Protein AF-A0A9E5RPG7-F1 (afdb_monomer_lite)

Structure (mmCIF, N/CA/C/O backbone):
data_AF-A0A9E5RPG7-F1
#
_entry.id   AF-A0A9E5RPG7-F1
#
loop_
_atom_site.group_PDB
_atom_site.id
_atom_site.type_symbol
_atom_site.label_atom_id
_atom_site.label_alt_id
_atom_site.label_comp_id
_atom_site.label_asym_id
_atom_site.label_entity_id
_atom_site.label_seq_id
_atom_site.pdbx_PDB_ins_code
_atom_site.Cartn_x
_atom_site.Cartn_y
_atom_site.Cartn_z
_atom_site.occupancy
_atom_site.B_iso_or_equiv
_atom_site.auth_seq_id
_atom_site.auth_comp_id
_atom_site.auth_asym_id
_atom_site.auth_atom_id
_atom_site.pdbx_PDB_model_num
ATOM 1 N N . MET A 1 1 ? -29.672 20.600 14.616 1.00 59.94 1 MET A N 1
ATOM 2 C CA . MET A 1 1 ? -29.721 19.562 13.559 1.00 59.94 1 MET A CA 1
ATOM 3 C C . MET A 1 1 ? -28.562 19.620 12.556 1.00 59.94 1 MET A C 1
ATOM 5 O O . MET A 1 1 ? -28.032 18.560 12.268 1.00 59.94 1 MET A O 1
ATOM 9 N N . LYS A 1 2 ? -28.068 20.794 12.108 1.00 63.31 2 LYS A N 1
ATOM 10 C CA . LYS A 1 2 ? -26.905 20.897 11.183 1.00 63.31 2 LYS A CA 1
ATOM 11 C C . LYS A 1 2 ? -25.639 20.120 11.609 1.00 63.31 2 LYS A C 1
ATOM 13 O O . LYS A 1 2 ? -24.992 19.515 10.764 1.00 63.31 2 LYS A O 1
ATOM 18 N N . LYS A 1 3 ? -25.317 20.095 12.910 1.00 70.12 3 LYS A N 1
ATOM 19 C CA . LYS A 1 3 ? -24.128 19.398 13.444 1.00 70.12 3 LYS A CA 1
ATOM 20 C C . LYS A 1 3 ? -24.168 17.872 13.256 1.00 70.12 3 LYS A C 1
ATOM 22 O O . LYS A 1 3 ? -23.126 17.258 13.089 1.00 70.12 3 LYS A O 1
ATOM 27 N N . TRP A 1 4 ? -25.356 17.264 13.265 1.00 75.31 4 TRP A N 1
ATOM 28 C CA . TRP A 1 4 ? -25.510 15.811 13.129 1.00 75.31 4 TRP A CA 1
ATOM 29 C C . TRP A 1 4 ? -25.324 15.353 11.678 1.00 75.31 4 TRP A C 1
ATOM 31 O O . TRP A 1 4 ? -24.554 14.436 11.417 1.00 75.31 4 TRP A O 1
ATOM 41 N N . SER A 1 5 ? -25.936 16.056 10.720 1.00 73.31 5 SER A N 1
ATOM 42 C CA . SER A 1 5 ? -25.733 15.790 9.289 1.00 73.31 5 SER A CA 1
ATOM 43 C C . SER A 1 5 ? -24.283 16.020 8.849 1.00 73.31 5 SER A C 1
ATOM 45 O O . SER A 1 5 ? -23.785 15.291 8.002 1.00 73.31 5 SER A O 1
ATOM 47 N N . GLN A 1 6 ? -23.584 16.995 9.447 1.00 74.62 6 GLN A N 1
ATOM 48 C CA . GLN A 1 6 ? -22.146 17.193 9.218 1.00 74.62 6 GLN A CA 1
ATOM 49 C C . GLN A 1 6 ? -21.314 16.019 9.746 1.00 74.62 6 GLN A C 1
ATOM 51 O O . GLN A 1 6 ? -20.422 15.552 9.049 1.00 74.62 6 GLN A O 1
ATOM 56 N N . ALA A 1 7 ? -21.633 15.506 10.938 1.00 69.94 7 ALA A N 1
ATOM 57 C CA . ALA A 1 7 ? -20.926 14.362 11.509 1.00 69.94 7 ALA A CA 1
ATOM 58 C C . ALA A 1 7 ? -21.091 13.088 10.663 1.00 69.94 7 ALA A C 1
ATOM 60 O O . ALA A 1 7 ? -20.118 12.366 10.456 1.00 69.94 7 ALA A O 1
ATOM 61 N N . LEU A 1 8 ? -22.296 12.833 10.138 1.00 76.00 8 LEU A N 1
ATOM 62 C CA . LEU A 1 8 ? -22.531 11.713 9.222 1.00 76.00 8 LEU A CA 1
ATOM 63 C C . LEU A 1 8 ? -21.745 11.861 7.918 1.00 76.00 8 LEU A C 1
ATOM 65 O O . LEU A 1 8 ? -21.158 10.888 7.459 1.00 76.00 8 LEU A O 1
ATOM 69 N N . LEU A 1 9 ? -21.682 13.070 7.351 1.00 78.25 9 LEU A N 1
ATOM 70 C CA . LEU A 1 9 ? -20.895 13.311 6.141 1.00 78.25 9 LEU A CA 1
ATOM 71 C C . LEU A 1 9 ? -19.409 13.026 6.354 1.00 78.25 9 LEU A C 1
ATOM 73 O O . LEU A 1 9 ? -18.824 12.295 5.563 1.00 78.25 9 LEU A O 1
ATOM 77 N N . SER A 1 10 ? -18.824 13.515 7.449 1.00 73.88 10 SER A N 1
ATOM 78 C CA . SER A 1 10 ? -17.417 13.242 7.767 1.00 73.88 10 SER A CA 1
ATOM 79 C C . SER A 1 10 ? -17.146 11.758 8.039 1.00 73.88 10 SER A C 1
ATOM 81 O O . SER A 1 10 ? -16.093 11.243 7.672 1.00 73.88 10 SER A O 1
ATOM 83 N N . LEU A 1 11 ? -18.085 11.043 8.668 1.00 72.69 11 LEU A N 1
ATOM 84 C CA . LEU A 1 11 ? -17.951 9.602 8.899 1.00 72.69 11 LEU A CA 1
ATOM 85 C C . LEU A 1 11 ? -18.046 8.799 7.592 1.00 72.69 11 LEU A C 1
ATOM 87 O O . LEU A 1 11 ? -17.304 7.832 7.404 1.00 72.69 11 LEU A O 1
ATOM 91 N N . GLY A 1 12 ? -18.936 9.209 6.685 1.00 79.31 12 GLY A N 1
ATOM 92 C CA . GLY A 1 12 ? -19.027 8.638 5.346 1.00 79.31 12 GLY A CA 1
ATOM 93 C C . GLY A 1 12 ? -17.748 8.881 4.546 1.00 79.31 12 GLY A C 1
ATOM 94 O O . GLY A 1 12 ? -17.201 7.943 3.979 1.00 79.31 12 GLY A O 1
ATOM 95 N N . GLU A 1 13 ? -17.216 10.103 4.586 1.00 78.75 13 GLU A N 1
ATOM 96 C CA . GLU A 1 13 ? -15.957 10.472 3.928 1.00 78.75 13 GLU A CA 1
ATOM 97 C C . GLU A 1 13 ? -14.787 9.629 4.440 1.00 78.75 13 GLU A C 1
ATOM 99 O O . GLU A 1 13 ? -14.041 9.059 3.646 1.00 78.75 13 GLU A O 1
ATOM 104 N N . LYS A 1 14 ? -14.685 9.447 5.761 1.00 71.81 14 LYS A N 1
ATOM 105 C CA . LYS A 1 14 ? -13.704 8.533 6.349 1.00 71.81 14 LYS A CA 1
ATOM 106 C C . LYS A 1 14 ? -13.861 7.109 5.802 1.00 71.81 14 LYS A C 1
ATOM 108 O O . LYS A 1 14 ? -12.892 6.547 5.312 1.00 71.81 14 LYS A O 1
ATOM 113 N N . SER A 1 15 ? -15.075 6.556 5.824 1.00 72.81 15 SER A N 1
ATOM 114 C CA . SER A 1 15 ? -15.336 5.194 5.323 1.00 72.81 15 SER A CA 1
ATOM 115 C C . SER A 1 15 ? -14.970 5.046 3.840 1.00 72.81 15 SER A C 1
ATOM 117 O O . SER A 1 15 ? -14.444 4.018 3.423 1.00 72.81 15 SER A O 1
ATOM 119 N N . PHE A 1 16 ? -15.191 6.096 3.044 1.00 86.44 16 PHE A N 1
ATOM 120 C CA . PHE A 1 16 ? -14.783 6.146 1.644 1.00 86.44 16 PHE A CA 1
ATOM 121 C C . PHE A 1 16 ? -13.256 6.089 1.503 1.00 86.44 16 PHE A C 1
ATOM 123 O O . PHE A 1 16 ? -12.748 5.285 0.718 1.00 86.44 16 PHE A O 1
ATOM 130 N N . HIS A 1 17 ? -12.519 6.888 2.278 1.00 76.00 17 HIS A N 1
ATOM 131 C CA . HIS A 1 17 ? -11.054 6.866 2.283 1.00 76.00 17 HIS A CA 1
ATOM 132 C C . HIS A 1 17 ? -10.466 5.563 2.849 1.00 76.00 17 HIS A C 1
ATOM 134 O O . HIS A 1 17 ? -9.402 5.163 2.379 1.00 76.00 17 HIS A O 1
ATOM 140 N N . ASP A 1 18 ? -11.178 4.884 3.754 1.00 74.50 18 ASP A N 1
ATOM 141 C CA . ASP A 1 18 ? -10.813 3.584 4.341 1.00 74.50 18 ASP A CA 1
ATOM 142 C C . ASP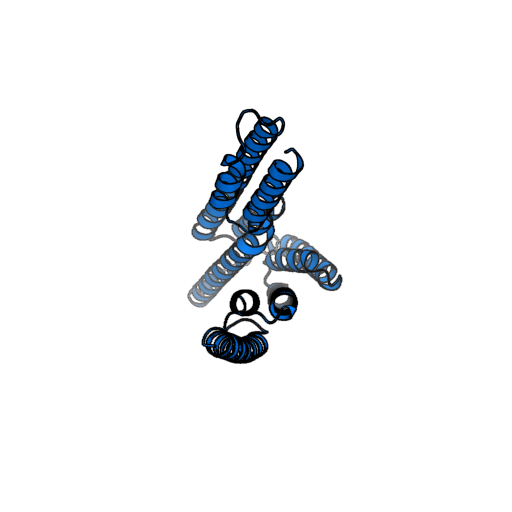 A 1 18 ? -11.075 2.393 3.389 1.00 74.50 18 ASP A C 1
ATOM 144 O O . ASP A 1 18 ? -10.698 1.261 3.688 1.00 74.50 18 ASP A O 1
ATOM 148 N N . GLY A 1 19 ? -11.693 2.630 2.225 1.00 82.62 19 GLY A N 1
ATOM 149 C CA . GLY A 1 19 ? -11.934 1.598 1.211 1.00 82.62 19 GLY A CA 1
ATOM 150 C C . GLY A 1 19 ? -13.299 0.914 1.298 1.00 82.62 19 GLY A C 1
ATOM 151 O O . GLY A 1 19 ? -13.501 -0.119 0.662 1.00 82.62 19 GLY A O 1
ATOM 152 N N . ASP A 1 20 ? -14.257 1.479 2.036 1.00 85.50 20 ASP A N 1
ATOM 153 C CA . ASP A 1 20 ? -15.627 0.966 2.117 1.00 85.50 20 ASP A CA 1
ATOM 154 C C . ASP A 1 20 ? -16.640 1.980 1.564 1.00 85.50 20 ASP A C 1
ATOM 156 O O . ASP A 1 20 ? -17.359 2.675 2.292 1.00 85.50 20 ASP A O 1
ATOM 160 N N . LEU A 1 21 ? -16.716 2.055 0.228 1.00 91.81 21 LEU A N 1
ATOM 161 C CA . LEU A 1 21 ? -17.690 2.900 -0.471 1.00 91.81 21 LEU A CA 1
ATOM 162 C C . LEU A 1 21 ? -19.138 2.564 -0.074 1.00 91.81 21 LEU A C 1
ATOM 164 O O . LEU A 1 21 ? -19.977 3.459 0.034 1.00 91.81 21 LEU A O 1
ATOM 168 N N . ASN A 1 22 ? -19.447 1.283 0.142 1.00 90.69 22 ASN A N 1
ATOM 169 C CA . ASN A 1 22 ? -20.806 0.852 0.457 1.00 90.69 22 ASN A CA 1
ATOM 170 C C . ASN A 1 22 ? -21.249 1.379 1.822 1.00 90.69 22 ASN A C 1
ATOM 172 O O . ASN A 1 22 ? -22.369 1.877 1.951 1.00 90.69 22 ASN A O 1
ATOM 176 N N . GLN A 1 23 ? -20.383 1.298 2.834 1.00 77.81 23 GLN A N 1
ATOM 177 C CA . GLN A 1 23 ? -20.655 1.902 4.137 1.00 77.81 23 GLN A CA 1
ATOM 178 C C . GLN A 1 23 ? -20.704 3.424 4.050 1.00 77.81 23 GLN A C 1
ATOM 180 O O . GLN A 1 23 ? -21.626 4.021 4.604 1.00 77.81 23 GLN A O 1
ATOM 185 N N . ALA A 1 24 ? -19.789 4.049 3.301 1.00 86.12 24 ALA A N 1
ATOM 186 C CA . ALA A 1 24 ? -19.788 5.495 3.096 1.00 86.12 24 ALA A CA 1
ATOM 187 C C . ALA A 1 24 ? -21.142 6.006 2.579 1.00 86.12 24 ALA A C 1
ATOM 189 O O . ALA A 1 24 ? -21.722 6.929 3.151 1.00 86.12 24 ALA A O 1
ATOM 190 N N . ILE A 1 25 ? -21.687 5.357 1.544 1.00 91.19 25 ILE A N 1
ATOM 191 C CA . ILE A 1 25 ? -22.999 5.689 0.977 1.00 91.19 25 ILE A CA 1
ATOM 192 C C . ILE A 1 25 ? -24.110 5.457 2.005 1.00 91.19 25 ILE A C 1
ATOM 194 O O . ILE A 1 25 ? -24.909 6.363 2.240 1.00 91.19 25 ILE A O 1
ATOM 198 N N . LYS A 1 26 ? -24.137 4.286 2.661 1.00 88.19 26 LYS A N 1
ATOM 199 C CA . LYS A 1 26 ? -25.164 3.955 3.664 1.00 88.19 26 LYS A CA 1
ATOM 200 C C . LYS A 1 26 ? -25.235 4.993 4.779 1.00 88.19 26 LYS A C 1
ATOM 202 O O . LYS A 1 26 ? -26.331 5.392 5.149 1.00 88.19 26 LYS A O 1
ATOM 207 N N . ILE A 1 27 ? -24.090 5.444 5.298 1.00 79.19 27 ILE A N 1
ATOM 208 C CA . ILE A 1 27 ? -24.011 6.454 6.366 1.00 79.19 27 ILE A CA 1
ATOM 209 C C . ILE A 1 27 ? -24.662 7.772 5.926 1.00 79.19 27 ILE A C 1
ATOM 211 O O . ILE A 1 27 ? -25.401 8.392 6.692 1.00 79.19 27 ILE A O 1
ATOM 215 N N . VAL A 1 28 ? -24.399 8.195 4.689 1.00 86.88 28 VAL A N 1
ATOM 216 C CA . VAL A 1 28 ? -24.886 9.468 4.148 1.00 86.88 28 VAL A CA 1
ATOM 217 C C . VAL A 1 28 ? -26.366 9.400 3.755 1.00 86.88 28 VAL A C 1
ATOM 219 O O . VAL A 1 28 ? -27.095 10.375 3.941 1.00 86.88 28 VAL A O 1
ATOM 222 N N . GLU A 1 29 ? -26.850 8.245 3.296 1.00 87.62 29 GLU A N 1
ATOM 223 C CA . GLU A 1 29 ? -28.259 8.020 2.938 1.00 87.62 29 GLU A CA 1
ATOM 224 C C . GLU A 1 29 ? -29.229 8.129 4.128 1.00 87.62 29 GLU A C 1
ATOM 226 O O . GLU A 1 29 ? -30.418 8.380 3.926 1.00 87.62 29 GLU A O 1
ATOM 231 N N . VAL A 1 30 ? -28.738 8.023 5.370 1.00 86.50 30 VAL A N 1
ATOM 232 C CA . VAL A 1 30 ? -29.548 8.231 6.587 1.00 86.50 30 VAL A CA 1
ATOM 233 C C . VAL A 1 30 ? -29.990 9.695 6.747 1.00 86.50 30 VAL A C 1
ATOM 235 O O . VAL A 1 30 ? -30.928 9.980 7.495 1.00 86.50 30 VAL A O 1
ATOM 238 N N . ILE A 1 31 ? -29.353 10.650 6.058 1.00 83.12 31 ILE A N 1
ATOM 239 C CA . ILE A 1 31 ? -29.692 12.076 6.157 1.00 83.12 31 ILE A CA 1
ATOM 240 C C . ILE A 1 31 ? -31.087 12.331 5.542 1.00 83.12 31 ILE A C 1
ATOM 242 O O . ILE A 1 31 ? -31.278 12.123 4.343 1.00 83.12 31 ILE A O 1
ATOM 246 N N . PRO A 1 32 ? -32.071 12.843 6.312 1.00 83.31 32 PRO A N 1
ATOM 247 C CA . PRO A 1 32 ? -33.418 13.083 5.794 1.00 83.31 32 PRO A CA 1
ATOM 248 C C . PRO A 1 32 ? -33.467 14.151 4.694 1.00 83.31 32 PRO A C 1
ATOM 250 O O . PRO A 1 32 ? -32.822 15.194 4.804 1.00 83.31 32 PRO A O 1
ATOM 253 N N . ARG A 1 33 ? -34.336 13.951 3.691 1.00 85.00 33 ARG A N 1
ATOM 254 C CA . ARG A 1 33 ? -34.473 14.820 2.499 1.00 85.00 33 ARG A CA 1
ATOM 255 C C . ARG A 1 33 ? -34.765 16.293 2.794 1.00 85.00 33 ARG A C 1
ATOM 257 O O . ARG A 1 33 ? -34.395 17.164 2.023 1.00 85.00 33 ARG A O 1
ATOM 264 N N . HIS A 1 34 ? -35.441 16.578 3.904 1.00 82.56 34 HIS A N 1
ATOM 265 C CA . HIS A 1 34 ? -35.809 17.942 4.294 1.00 82.56 34 HIS A CA 1
ATOM 266 C C . HIS A 1 34 ? -34.658 18.712 4.971 1.00 82.56 34 HIS A C 1
ATOM 268 O O . HIS A 1 34 ? -34.833 19.867 5.363 1.00 82.56 34 HIS A O 1
ATOM 274 N N . GLN A 1 35 ? -33.504 18.075 5.206 1.00 80.44 35 GLN A N 1
ATOM 275 C CA . GLN A 1 35 ? -32.357 18.742 5.813 1.00 80.44 35 GL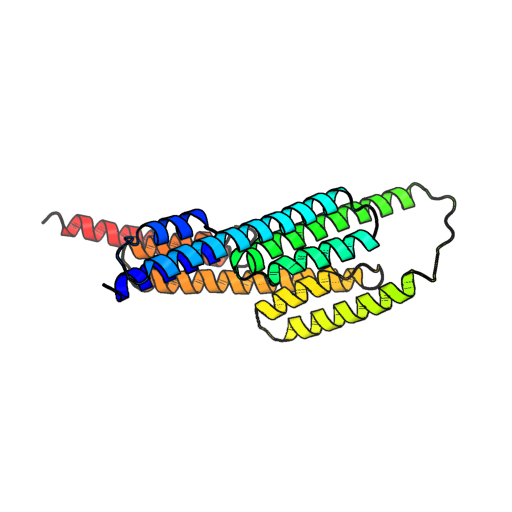N A CA 1
ATOM 276 C C . GLN A 1 35 ? -31.628 19.602 4.771 1.00 80.44 35 GLN A C 1
ATOM 278 O O . GLN A 1 35 ? -31.370 19.127 3.668 1.00 80.44 35 GLN A O 1
ATOM 283 N N . PRO A 1 36 ? -31.172 20.817 5.130 1.00 79.88 36 PRO A N 1
ATOM 284 C CA . PRO A 1 36 ? -30.449 21.697 4.205 1.00 79.88 36 PRO A CA 1
ATOM 285 C C . PRO A 1 36 ? -29.176 21.097 3.585 1.00 79.88 36 PRO A C 1
ATOM 287 O O . PRO A 1 36 ? -28.714 21.585 2.563 1.00 79.88 36 PRO A O 1
ATOM 290 N N . LEU A 1 37 ? -28.588 20.072 4.213 1.00 78.94 37 LEU A N 1
ATOM 291 C CA . LEU A 1 37 ? -27.367 19.401 3.748 1.00 78.94 37 LEU A CA 1
ATOM 292 C C . LEU A 1 37 ? -27.634 18.174 2.862 1.00 78.94 37 LEU A C 1
ATOM 294 O O . LEU A 1 37 ? -26.675 17.581 2.379 1.00 78.94 37 LEU A O 1
ATOM 298 N N . TYR A 1 38 ? -28.896 17.791 2.637 1.00 83.69 38 TYR A N 1
ATOM 299 C CA . TYR A 1 38 ? -29.243 16.599 1.859 1.00 83.69 38 TYR A CA 1
ATOM 300 C C . TYR A 1 38 ? -28.738 16.663 0.409 1.00 83.69 38 TYR A C 1
ATOM 302 O O . TYR A 1 38 ? -28.143 15.707 -0.076 1.00 83.69 38 TYR A O 1
ATOM 310 N N . GLU A 1 39 ? -28.904 17.800 -0.269 1.00 86.56 39 GLU A N 1
ATOM 311 C CA . GLU A 1 39 ? -28.446 17.947 -1.659 1.00 86.56 39 GLU A CA 1
ATOM 312 C C . GLU A 1 39 ? -26.916 17.877 -1.770 1.00 86.56 39 GLU A C 1
ATOM 314 O O . GLU A 1 39 ? -26.379 17.204 -2.648 1.00 86.56 39 GLU A O 1
ATOM 319 N N . SER A 1 40 ? -26.194 18.499 -0.830 1.00 84.56 40 SER A N 1
ATOM 320 C CA . SER A 1 40 ? -24.730 18.397 -0.757 1.00 84.56 40 SER A CA 1
ATOM 321 C C . SER A 1 40 ? -24.277 16.965 -0.476 1.00 84.56 40 SER A C 1
ATOM 323 O O . SER A 1 40 ? -23.343 16.478 -1.104 1.00 84.56 40 SER A O 1
ATOM 325 N N . ALA A 1 41 ? -24.969 16.282 0.437 1.00 84.50 41 ALA A N 1
ATOM 326 C CA . ALA A 1 41 ? -24.720 14.893 0.788 1.00 84.50 41 ALA A CA 1
ATOM 327 C C . ALA A 1 41 ? -24.894 13.955 -0.413 1.00 84.50 41 ALA A C 1
ATOM 329 O O . ALA A 1 41 ? -24.017 13.146 -0.708 1.00 84.50 41 ALA A O 1
ATOM 330 N N . LYS A 1 42 ? -25.992 14.115 -1.154 1.00 90.12 42 LYS A N 1
ATOM 331 C CA . LYS A 1 42 ? -26.262 13.347 -2.369 1.00 90.12 42 LYS A CA 1
ATOM 332 C C . LYS A 1 42 ? -25.178 13.574 -3.424 1.00 90.12 42 LYS A C 1
ATOM 334 O O . LYS A 1 42 ? -24.611 12.601 -3.918 1.00 90.12 42 LYS A O 1
ATOM 339 N N . LYS A 1 43 ? -24.827 14.833 -3.703 1.00 91.06 43 LYS A N 1
ATOM 340 C CA . LYS A 1 43 ? -23.754 15.168 -4.650 1.00 91.06 43 LYS A CA 1
ATOM 341 C C . LYS A 1 43 ? -22.424 14.515 -4.255 1.00 91.06 43 LYS A C 1
ATOM 343 O O . LYS A 1 43 ? -21.761 13.919 -5.097 1.00 91.06 43 LYS A O 1
ATOM 348 N N . GLN A 1 44 ? -22.077 14.547 -2.969 1.00 88.31 44 GLN A N 1
ATOM 349 C CA . GLN A 1 44 ? -20.858 13.917 -2.461 1.00 88.31 44 GLN A CA 1
ATOM 350 C C . GLN A 1 44 ? -20.840 12.401 -2.719 1.00 88.31 44 GLN A C 1
ATOM 352 O O . GLN A 1 44 ? -19.824 11.857 -3.145 1.00 88.31 44 GLN A O 1
ATOM 357 N N . THR A 1 45 ? -21.970 11.712 -2.516 1.00 91.50 45 THR A N 1
ATOM 358 C CA . THR A 1 45 ? -22.055 10.269 -2.806 1.00 91.50 45 THR A CA 1
ATOM 359 C C . THR A 1 45 ? -21.925 9.949 -4.296 1.00 91.50 45 THR A C 1
ATOM 361 O O . THR A 1 45 ? -21.386 8.899 -4.646 1.00 91.50 45 THR A O 1
ATOM 364 N N . GLU A 1 46 ? -22.394 10.832 -5.180 1.00 94.69 46 GLU A N 1
ATOM 365 C CA . GLU A 1 46 ? -22.218 10.691 -6.630 1.00 94.69 46 GLU A CA 1
ATOM 366 C C . GLU A 1 46 ? -20.743 10.871 -7.023 1.00 94.69 46 GLU A C 1
ATOM 368 O O . GLU A 1 46 ? -20.211 10.061 -7.783 1.00 94.69 46 GLU A O 1
ATOM 373 N N . GLU A 1 47 ? -20.056 11.854 -6.434 1.00 92.69 47 GLU A N 1
ATOM 374 C CA . GLU A 1 47 ? -18.614 12.065 -6.615 1.00 92.69 47 GLU A CA 1
ATOM 375 C C . GLU A 1 47 ? -17.796 10.850 -6.141 1.00 92.69 47 GLU A C 1
ATOM 377 O O . GLU A 1 47 ? -16.925 10.371 -6.870 1.00 92.69 47 GLU A O 1
ATOM 382 N N . TRP A 1 48 ? -18.105 10.282 -4.969 1.00 94.75 48 TRP A N 1
ATOM 383 C CA . TRP A 1 48 ? -17.432 9.075 -4.468 1.00 94.75 48 TRP A CA 1
ATOM 384 C C . TRP A 1 48 ? -17.606 7.872 -5.397 1.00 94.75 48 TRP A C 1
ATOM 386 O O . TRP A 1 48 ? -16.635 7.167 -5.674 1.00 94.75 48 TRP A O 1
ATOM 396 N N . LYS A 1 49 ? -18.824 7.649 -5.911 1.00 96.00 49 LYS A N 1
ATOM 397 C CA . LYS A 1 49 ? -19.105 6.572 -6.874 1.00 96.00 49 LYS A CA 1
ATOM 398 C C . LYS A 1 49 ? -18.302 6.748 -8.161 1.00 96.00 49 LYS A C 1
ATOM 400 O O . LYS A 1 49 ? -17.755 5.770 -8.663 1.00 96.00 49 LYS A O 1
ATOM 405 N N . ALA A 1 50 ? -18.206 7.977 -8.671 1.00 96.44 50 ALA A N 1
ATOM 406 C CA . ALA A 1 50 ? -17.436 8.276 -9.874 1.00 96.44 50 ALA A CA 1
ATOM 407 C C . ALA A 1 50 ? -15.934 8.014 -9.675 1.00 96.44 50 ALA A C 1
ATOM 409 O O . ALA A 1 50 ? -15.326 7.323 -10.491 1.00 96.44 50 ALA A O 1
ATOM 410 N N . ILE A 1 51 ? -15.354 8.490 -8.565 1.00 93.44 51 ILE A N 1
ATOM 411 C CA . ILE A 1 51 ? -13.940 8.247 -8.230 1.00 93.44 51 ILE A CA 1
ATOM 412 C C . ILE A 1 51 ? -13.667 6.748 -8.092 1.00 93.44 51 ILE A C 1
ATOM 414 O O . ILE A 1 51 ? -12.667 6.253 -8.607 1.00 93.44 51 ILE A O 1
ATOM 418 N N . TRP A 1 52 ? -14.554 6.017 -7.415 1.00 95.69 52 TRP A N 1
ATOM 419 C CA . TRP A 1 52 ? -14.395 4.580 -7.216 1.00 95.69 52 TRP A CA 1
ATOM 420 C C . TRP A 1 52 ? -14.435 3.802 -8.530 1.00 95.69 52 TRP A C 1
ATOM 422 O O . TRP A 1 52 ? -13.590 2.943 -8.761 1.00 95.69 52 TRP A O 1
ATOM 432 N N . LEU A 1 53 ? -15.391 4.127 -9.405 1.00 96.38 53 LEU A N 1
ATOM 433 C CA . LEU A 1 53 ? -15.500 3.504 -10.720 1.00 96.38 53 LEU A CA 1
ATOM 434 C C . LEU A 1 53 ? -14.241 3.756 -11.559 1.00 96.38 53 LEU A C 1
ATOM 436 O O . LEU A 1 53 ? -13.704 2.822 -12.148 1.00 96.38 53 LEU A O 1
ATOM 440 N N . GLN A 1 54 ? -13.743 4.995 -11.564 1.00 94.50 54 GLN A N 1
ATOM 441 C CA . GLN A 1 54 ? -12.511 5.354 -12.265 1.00 94.50 54 GLN A CA 1
ATOM 442 C C . GLN A 1 54 ? -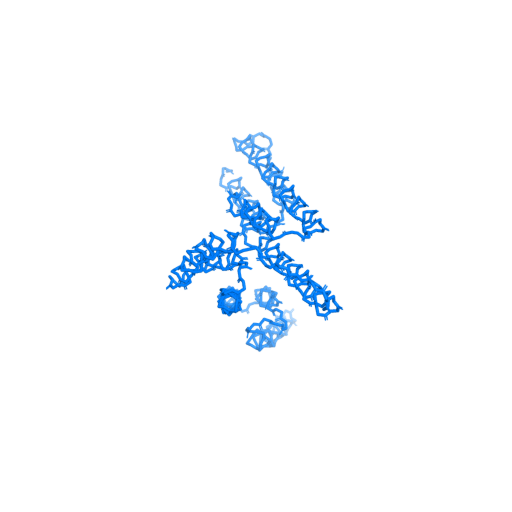11.296 4.592 -11.713 1.00 94.50 54 GLN A C 1
ATOM 444 O O . GLN A 1 54 ? -10.450 4.131 -12.479 1.00 94.50 54 GLN A O 1
ATOM 449 N N . ALA A 1 55 ? -11.200 4.450 -10.389 1.00 93.06 55 ALA A N 1
ATOM 450 C CA . ALA A 1 55 ? -10.121 3.705 -9.751 1.00 93.06 55 ALA A CA 1
ATOM 451 C C . ALA A 1 55 ? -10.135 2.223 -10.148 1.00 93.06 55 ALA A C 1
ATOM 453 O O . ALA A 1 55 ? -9.101 1.675 -10.532 1.00 93.06 55 ALA A O 1
ATOM 454 N N . GLU A 1 56 ? -11.315 1.600 -10.111 1.00 94.88 56 GLU A N 1
ATOM 455 C CA . GLU A 1 56 ? -11.507 0.208 -10.511 1.00 94.88 56 GLU A CA 1
ATOM 456 C C . GLU A 1 56 ? -11.142 0.007 -11.988 1.00 94.88 56 GLU A C 1
ATOM 458 O O . GLU A 1 56 ? -10.410 -0.921 -12.324 1.00 94.88 56 GLU A O 1
ATOM 463 N N . GLU A 1 57 ? -11.572 0.911 -12.871 1.00 95.25 57 GLU A N 1
ATOM 464 C CA . GLU A 1 57 ? -11.250 0.849 -14.299 1.00 95.25 57 GLU A CA 1
ATOM 465 C C . GLU A 1 57 ? -9.738 0.908 -14.552 1.00 95.25 57 GLU A C 1
ATOM 467 O O . GLU A 1 57 ? -9.206 0.089 -15.310 1.00 95.25 57 GLU A O 1
ATOM 472 N N . ILE A 1 58 ? -9.026 1.830 -13.892 1.00 92.50 58 ILE A N 1
ATOM 473 C CA . ILE A 1 58 ? -7.562 1.915 -13.977 1.00 92.50 58 ILE A CA 1
ATOM 474 C C . ILE A 1 58 ? -6.941 0.603 -13.496 1.00 92.50 58 ILE A C 1
ATOM 476 O O . ILE A 1 58 ? -6.112 0.017 -14.192 1.00 92.50 58 ILE A O 1
ATOM 480 N N . TYR A 1 59 ? -7.358 0.117 -12.328 1.00 91.88 59 TYR A N 1
ATOM 481 C CA . TYR A 1 59 ? -6.795 -1.082 -11.718 1.00 91.88 59 TYR A CA 1
ATOM 482 C C . TYR A 1 59 ? -6.979 -2.323 -12.609 1.00 91.88 59 TYR A C 1
ATOM 484 O O . TYR A 1 59 ? -6.019 -3.057 -12.861 1.00 91.88 59 TYR A O 1
ATOM 492 N N . GLN A 1 60 ? -8.180 -2.525 -13.159 1.00 92.38 60 GLN A N 1
ATOM 493 C CA . GLN A 1 60 ? -8.472 -3.635 -14.071 1.00 92.38 60 GLN A CA 1
ATOM 494 C C . GLN A 1 60 ? -7.740 -3.494 -15.410 1.00 92.38 60 GLN A C 1
ATOM 496 O O . GLN A 1 60 ? -7.217 -4.477 -15.936 1.00 92.38 60 GLN A O 1
ATOM 501 N N . THR A 1 61 ? -7.643 -2.276 -15.947 1.00 91.56 61 THR A N 1
ATOM 502 C CA . THR A 1 61 ? -6.904 -2.006 -17.190 1.00 91.56 61 THR A CA 1
ATOM 503 C C . THR A 1 61 ? -5.429 -2.349 -17.041 1.00 91.56 61 THR A C 1
ATOM 505 O O . THR A 1 61 ? -4.853 -2.998 -17.915 1.00 91.56 61 THR A O 1
ATOM 508 N N . VAL A 1 62 ? -4.818 -1.945 -15.926 1.00 91.25 62 VAL A N 1
ATOM 509 C CA . VAL A 1 62 ? -3.420 -2.258 -15.629 1.00 91.25 62 VAL A CA 1
ATOM 510 C C . VAL A 1 62 ? -3.244 -3.768 -15.484 1.00 91.25 62 VAL A C 1
ATOM 512 O O . VAL A 1 62 ? -2.380 -4.321 -16.160 1.00 91.25 62 VAL A O 1
ATOM 515 N N . LYS A 1 63 ? -4.098 -4.458 -14.712 1.00 90.06 63 LYS A N 1
ATOM 516 C CA . LYS A 1 63 ? -4.060 -5.928 -14.595 1.00 90.06 63 LYS A CA 1
ATOM 517 C C . LYS A 1 63 ? -4.149 -6.633 -15.949 1.00 90.06 63 LYS A C 1
ATOM 519 O O . LYS A 1 63 ? -3.290 -7.444 -16.270 1.00 90.06 63 LYS A O 1
ATOM 524 N N . ALA A 1 64 ? -5.105 -6.252 -16.793 1.00 88.62 64 ALA A N 1
ATOM 525 C CA . ALA A 1 64 ? -5.252 -6.837 -18.125 1.00 88.62 64 ALA A CA 1
ATOM 526 C C . ALA A 1 64 ? -4.049 -6.564 -19.050 1.00 88.62 64 ALA A C 1
ATOM 528 O O . ALA A 1 64 ? -3.811 -7.315 -20.000 1.00 88.62 64 ALA A O 1
ATOM 529 N N . LYS A 1 65 ? -3.306 -5.473 -18.818 1.00 87.56 65 LYS A N 1
ATOM 530 C CA . LYS A 1 65 ? -2.076 -5.160 -19.556 1.00 87.56 65 LYS A CA 1
ATOM 531 C C . LYS A 1 65 ? -0.879 -5.956 -19.052 1.00 87.56 65 LYS A C 1
ATOM 533 O O . LYS A 1 65 ? -0.068 -6.329 -19.891 1.00 87.56 65 LYS A O 1
ATOM 538 N N . ILE A 1 66 ? -0.794 -6.255 -17.751 1.00 84.88 66 ILE A N 1
ATOM 539 C CA . ILE A 1 66 ? 0.237 -7.138 -17.176 1.00 84.88 66 ILE A CA 1
ATOM 540 C C . ILE A 1 66 ? 0.234 -8.486 -17.911 1.00 84.88 66 ILE A C 1
ATOM 542 O O . ILE A 1 66 ? 1.269 -8.886 -18.437 1.00 84.88 66 ILE A O 1
ATOM 546 N N . ASP A 1 67 ? -0.940 -9.103 -18.074 1.00 72.81 67 ASP A N 1
ATOM 547 C CA . ASP A 1 67 ? -1.097 -10.415 -18.729 1.00 72.81 67 ASP A CA 1
ATOM 548 C C . ASP A 1 67 ? -0.689 -10.426 -20.214 1.00 72.81 67 ASP A C 1
ATOM 550 O O . ASP A 1 67 ? -0.406 -11.473 -20.792 1.00 72.81 67 ASP A O 1
ATOM 554 N N . LYS A 1 68 ? -0.677 -9.257 -20.863 1.00 72.56 68 LYS A N 1
ATOM 555 C CA . LYS A 1 68 ? -0.338 -9.095 -22.288 1.00 72.56 68 LYS A CA 1
ATOM 556 C C . LYS A 1 68 ? 1.077 -8.552 -22.502 1.00 72.56 68 LYS A C 1
ATOM 558 O O . LYS A 1 68 ? 1.502 -8.370 -23.647 1.00 72.56 68 LYS A O 1
ATOM 563 N N . SER A 1 69 ? 1.798 -8.236 -21.427 1.00 65.69 69 SER A N 1
ATOM 564 C CA . SER A 1 69 ? 3.033 -7.458 -21.473 1.00 65.69 69 SER A CA 1
ATOM 565 C C . SER A 1 69 ? 4.268 -8.345 -21.655 1.00 65.69 69 SER A C 1
ATOM 567 O O . SER A 1 69 ? 5.014 -8.593 -20.717 1.00 65.69 69 SER A O 1
ATOM 569 N N . ASN A 1 70 ? 4.552 -8.754 -22.896 1.00 60.34 70 ASN A N 1
ATOM 570 C CA . ASN A 1 70 ? 5.785 -9.497 -23.225 1.00 60.34 70 ASN A CA 1
ATOM 571 C C . ASN A 1 70 ? 6.975 -8.591 -23.621 1.00 60.34 70 ASN A C 1
ATOM 573 O O . ASN A 1 70 ? 8.062 -9.082 -23.930 1.00 60.34 70 ASN A O 1
ATOM 577 N N . GLN A 1 71 ? 6.796 -7.263 -23.642 1.00 61.81 71 GLN A N 1
ATOM 578 C CA . GLN A 1 71 ? 7.786 -6.297 -24.143 1.00 61.81 71 GLN A CA 1
ATOM 579 C C . GLN A 1 71 ? 8.152 -5.233 -23.098 1.00 61.81 71 GLN A C 1
ATOM 581 O O . GLN A 1 71 ? 7.286 -4.698 -22.417 1.00 61.81 71 GLN A O 1
ATOM 586 N N . GLU A 1 72 ? 9.426 -4.838 -23.042 1.00 55.59 72 GLU A N 1
ATOM 587 C CA . GLU A 1 72 ? 9.962 -3.860 -22.073 1.00 55.59 72 GLU A CA 1
ATOM 588 C C . GLU A 1 72 ? 9.262 -2.489 -22.120 1.00 55.59 72 GLU A C 1
ATOM 590 O O . GLU A 1 72 ? 8.906 -1.933 -21.084 1.00 55.59 72 GLU A O 1
ATOM 595 N N . LYS A 1 73 ? 8.937 -1.979 -23.319 1.00 61.16 73 LYS A N 1
ATOM 596 C CA . LYS A 1 73 ? 8.172 -0.722 -23.481 1.00 61.16 73 LYS A CA 1
ATOM 597 C C . LYS A 1 73 ? 6.740 -0.792 -22.945 1.00 61.16 73 LYS A C 1
ATOM 599 O O . LYS A 1 73 ? 6.128 0.250 -22.705 1.00 61.16 73 LYS A O 1
ATOM 604 N N . SER A 1 74 ? 6.185 -1.995 -22.812 1.00 70.44 74 SER A N 1
ATOM 605 C CA . SER A 1 74 ? 4.846 -2.193 -22.261 1.00 70.44 74 SER A CA 1
ATOM 606 C C . SER A 1 74 ? 4.862 -1.983 -20.744 1.00 70.44 74 SER A C 1
ATOM 608 O O . SER A 1 74 ? 3.992 -1.286 -20.229 1.00 70.44 74 SER A O 1
ATOM 610 N N . TRP A 1 75 ? 5.914 -2.430 -20.047 1.00 75.44 75 TRP A N 1
ATOM 611 C CA . TRP A 1 75 ? 6.037 -2.279 -18.592 1.00 75.44 75 TRP A CA 1
ATOM 612 C C . TRP A 1 75 ? 6.063 -0.822 -18.131 1.00 75.44 75 TRP A C 1
ATOM 614 O O . TRP A 1 75 ? 5.355 -0.475 -17.188 1.00 75.44 75 TRP A O 1
ATOM 624 N N . TYR A 1 76 ? 6.777 0.062 -18.837 1.00 71.38 76 TYR A N 1
ATOM 625 C CA . TYR A 1 76 ? 6.764 1.495 -18.517 1.00 71.38 76 TYR A CA 1
ATOM 626 C C . TYR A 1 76 ? 5.344 2.084 -18.547 1.00 71.38 76 TYR A C 1
ATOM 628 O O . TYR A 1 76 ? 4.946 2.824 -17.647 1.00 71.38 76 TYR A O 1
ATOM 636 N N . ARG A 1 77 ? 4.544 1.725 -19.562 1.0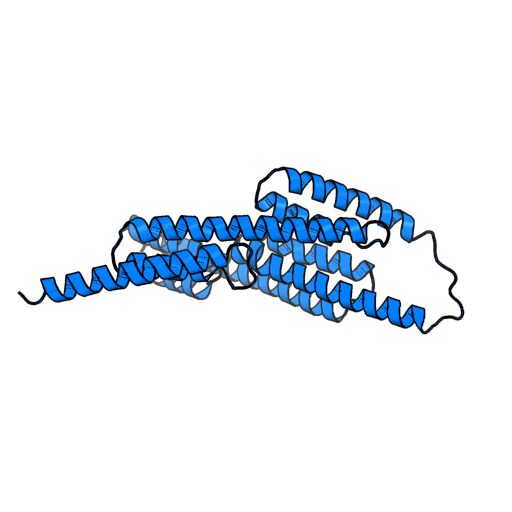0 78.62 77 ARG A N 1
ATOM 637 C CA . ARG A 1 77 ? 3.151 2.186 -19.674 1.00 78.62 77 ARG A CA 1
ATOM 638 C C . ARG A 1 77 ? 2.287 1.629 -18.551 1.00 78.62 77 ARG A C 1
ATOM 640 O O . ARG A 1 77 ? 1.508 2.377 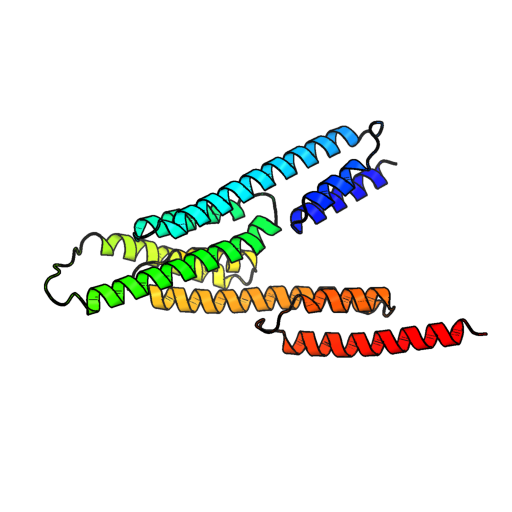-17.976 1.00 78.62 77 ARG A O 1
ATOM 647 N N . VAL A 1 78 ? 2.469 0.356 -18.207 1.00 86.19 78 VAL A N 1
ATOM 648 C CA . VAL A 1 78 ? 1.761 -0.309 -17.104 1.00 86.19 78 VAL A CA 1
ATOM 649 C C . VAL A 1 78 ? 2.044 0.403 -15.771 1.00 86.19 78 VAL A C 1
ATOM 651 O O . VAL A 1 78 ? 1.104 0.766 -15.066 1.00 86.19 78 VAL A O 1
ATOM 654 N N . PHE A 1 79 ? 3.310 0.710 -15.461 1.00 79.06 79 PHE A N 1
ATOM 655 C CA . PHE A 1 79 ? 3.675 1.481 -14.263 1.00 79.06 79 PHE A CA 1
ATOM 656 C C . PHE A 1 79 ? 3.150 2.923 -14.295 1.00 79.06 79 PHE A C 1
ATOM 658 O O . PHE A 1 79 ? 2.656 3.434 -13.286 1.00 79.06 79 PHE A O 1
ATOM 665 N N . SER A 1 80 ? 3.235 3.595 -15.447 1.00 78.25 80 SER A N 1
ATOM 666 C CA . SER A 1 80 ? 2.735 4.964 -15.609 1.00 78.25 80 SER A CA 1
ATOM 667 C C . SER A 1 80 ? 1.218 5.051 -15.435 1.00 78.25 80 SER A C 1
ATOM 669 O O . SER A 1 80 ? 0.727 6.012 -14.847 1.00 78.25 80 SER A O 1
ATOM 671 N N . GLU A 1 81 ? 0.467 4.076 -15.940 1.00 85.81 81 GLU A N 1
ATOM 672 C CA . GLU A 1 81 ? -0.986 4.020 -15.780 1.00 85.81 81 GLU A CA 1
ATOM 673 C C . GLU A 1 81 ? -1.379 3.678 -14.347 1.00 85.81 81 GLU A C 1
ATOM 675 O O . GLU A 1 81 ? -2.274 4.318 -13.799 1.00 85.81 81 GLU A O 1
ATOM 680 N N . ALA A 1 82 ? -0.657 2.765 -13.690 1.00 86.25 82 ALA A N 1
ATOM 681 C CA . ALA A 1 82 ? -0.858 2.495 -12.270 1.00 86.25 82 ALA A CA 1
ATOM 682 C C . ALA A 1 82 ? -0.725 3.778 -11.434 1.00 86.25 82 ALA A C 1
ATOM 684 O O . ALA A 1 82 ? -1.518 4.006 -10.520 1.00 86.25 82 ALA A O 1
ATOM 685 N N . LYS A 1 83 ? 0.236 4.658 -11.766 1.00 82.00 83 LYS A N 1
ATOM 686 C CA . LYS A 1 83 ? 0.461 5.936 -11.062 1.00 82.00 83 LYS A CA 1
ATOM 687 C C . LYS A 1 83 ? -0.764 6.857 -11.084 1.00 82.00 83 LYS A C 1
ATOM 689 O O . LYS A 1 83 ? -0.893 7.687 -10.184 1.00 82.00 83 LYS A O 1
ATOM 694 N N . ALA A 1 84 ? -1.684 6.693 -12.039 1.00 86.38 84 ALA A N 1
ATOM 695 C CA . ALA A 1 84 ? -2.933 7.450 -12.069 1.00 86.38 84 ALA A CA 1
ATOM 696 C C . ALA A 1 84 ? -3.786 7.217 -10.807 1.00 86.38 84 ALA A C 1
ATOM 698 O O . ALA A 1 84 ? -4.431 8.159 -10.348 1.00 86.38 84 ALA A O 1
ATOM 699 N N . LEU A 1 85 ? -3.707 6.040 -10.168 1.00 84.62 85 LEU A N 1
ATOM 700 C CA . LEU A 1 85 ? -4.405 5.769 -8.903 1.00 84.62 85 LEU A CA 1
ATOM 701 C C . LEU A 1 85 ? -3.990 6.725 -7.778 1.00 84.62 85 LEU A C 1
ATOM 703 O O . LEU A 1 85 ? -4.828 7.110 -6.968 1.00 84.62 85 LEU A O 1
ATOM 707 N N . LYS A 1 86 ? -2.728 7.178 -7.754 1.00 78.06 86 LYS A N 1
ATOM 708 C CA . LYS A 1 86 ? -2.248 8.146 -6.750 1.00 78.06 86 LYS A CA 1
ATOM 709 C C . LYS A 1 86 ? -2.869 9.533 -6.900 1.00 78.06 86 LYS A C 1
ATOM 711 O O . LYS A 1 86 ? -2.826 10.316 -5.960 1.00 78.06 86 LYS A O 1
ATOM 716 N N . SER A 1 87 ? -3.367 9.860 -8.092 1.00 80.25 87 SER A N 1
ATOM 717 C CA . SER A 1 87 ? -3.989 11.159 -8.372 1.00 80.25 87 SER A CA 1
ATOM 718 C C . SER A 1 87 ? -5.476 11.202 -8.020 1.00 80.25 87 SER A C 1
ATOM 720 O O . SER A 1 87 ? -6.077 12.273 -8.037 1.00 80.25 87 SER A O 1
ATOM 722 N N . LEU A 1 88 ? -6.070 10.052 -7.689 1.00 85.81 88 LEU A N 1
ATOM 723 C CA . LEU A 1 88 ? -7.469 9.964 -7.299 1.00 85.81 88 LEU A CA 1
ATOM 724 C C . LEU A 1 88 ? -7.648 10.450 -5.863 1.00 85.81 88 LEU A C 1
ATOM 726 O O . LEU A 1 88 ? -6.835 10.160 -4.985 1.00 85.81 88 LEU A O 1
ATOM 730 N N . ASN A 1 89 ? -8.751 11.152 -5.607 1.00 81.31 89 ASN A N 1
ATOM 731 C CA . ASN A 1 89 ? -9.094 11.628 -4.270 1.00 81.31 89 ASN A CA 1
ATOM 732 C C . ASN A 1 89 ? -9.667 10.493 -3.400 1.00 81.31 89 ASN A C 1
ATOM 734 O O . ASN A 1 89 ? -10.820 10.536 -2.984 1.00 81.31 89 ASN A O 1
ATOM 738 N N . ASN A 1 90 ? -8.886 9.436 -3.176 1.00 85.44 90 ASN A N 1
ATOM 739 C CA . ASN A 1 90 ? -9.240 8.313 -2.316 1.00 85.44 90 ASN A CA 1
ATOM 740 C C . ASN A 1 90 ? -7.967 7.682 -1.727 1.00 85.44 90 ASN A C 1
ATOM 742 O O . ASN A 1 90 ? -7.069 7.282 -2.468 1.00 85.44 90 ASN A O 1
ATOM 746 N N . GLN A 1 91 ? -7.880 7.592 -0.395 1.00 73.06 91 GLN A N 1
ATOM 747 C CA . GLN A 1 91 ? -6.641 7.178 0.275 1.00 73.06 91 GLN A CA 1
ATOM 748 C C . GLN A 1 91 ? -6.376 5.686 0.090 1.00 73.06 91 GLN A C 1
ATOM 750 O O . GLN A 1 91 ? -5.248 5.313 -0.223 1.00 73.06 91 GLN A O 1
ATOM 755 N N . TYR A 1 92 ? -7.402 4.847 0.214 1.00 78.88 92 TYR A N 1
ATOM 756 C CA . TYR A 1 92 ? -7.314 3.412 -0.035 1.00 78.88 92 TYR A CA 1
ATOM 757 C C . TYR A 1 92 ? -6.767 3.083 -1.432 1.00 78.88 92 TYR A C 1
ATOM 759 O O . TYR A 1 92 ? -5.822 2.300 -1.567 1.00 78.88 92 TYR A O 1
ATOM 767 N N . TRP A 1 93 ? -7.301 3.730 -2.472 1.00 85.06 93 TRP A N 1
ATOM 768 C CA . TRP A 1 93 ? -6.831 3.538 -3.844 1.00 85.06 93 TRP A CA 1
ATOM 769 C C . TRP A 1 93 ? -5.416 4.078 -4.065 1.00 85.06 93 TRP A C 1
ATOM 771 O O . TRP A 1 93 ? -4.599 3.393 -4.676 1.00 85.06 93 TRP A O 1
ATOM 781 N N . ALA A 1 94 ? -5.101 5.261 -3.529 1.00 73.62 94 ALA A N 1
ATOM 782 C CA . ALA A 1 94 ? -3.798 5.908 -3.691 1.00 73.62 94 ALA A CA 1
ATOM 783 C C . ALA A 1 94 ? -2.664 5.272 -2.860 1.00 73.62 94 ALA A C 1
ATOM 785 O O . ALA A 1 94 ? -1.489 5.498 -3.161 1.00 73.62 94 ALA A O 1
ATOM 786 N N . SER A 1 95 ? -2.997 4.498 -1.821 1.00 68.75 95 SER A N 1
ATOM 787 C CA . SER A 1 95 ? -2.035 3.819 -0.945 1.00 68.75 95 SER A CA 1
ATOM 788 C C . SER A 1 95 ? -2.095 2.301 -1.112 1.00 68.75 95 SER A C 1
ATOM 790 O O . SER A 1 95 ? -1.309 1.755 -1.885 1.00 68.75 95 SER A O 1
ATOM 792 N N . THR A 1 96 ? -3.037 1.628 -0.451 1.00 77.00 96 THR A N 1
ATOM 793 C CA . THR A 1 96 ? -3.129 0.165 -0.368 1.00 77.00 96 THR A CA 1
ATOM 794 C C . THR A 1 96 ? -3.247 -0.496 -1.738 1.00 77.00 96 THR A C 1
ATOM 796 O O . THR A 1 96 ? -2.408 -1.323 -2.096 1.00 77.00 96 THR A O 1
ATOM 799 N N . LYS A 1 97 ? -4.254 -0.126 -2.543 1.00 83.69 97 LYS A N 1
ATOM 800 C CA . LYS A 1 97 ? -4.458 -0.762 -3.858 1.00 83.69 97 LYS A CA 1
ATOM 801 C C . LYS A 1 97 ? -3.372 -0.420 -4.852 1.00 83.69 97 LYS A C 1
ATOM 803 O O . LYS A 1 97 ? -2.994 -1.263 -5.660 1.00 83.69 97 LYS A O 1
ATOM 808 N N . TYR A 1 98 ? -2.855 0.796 -4.774 1.00 80.38 98 TYR A N 1
ATOM 809 C CA . TYR A 1 98 ? -1.729 1.196 -5.587 1.00 80.38 98 TYR A CA 1
ATOM 810 C C . TYR A 1 98 ? -0.475 0.363 -5.281 1.00 80.38 98 TYR A C 1
ATOM 812 O O . TYR A 1 98 ? 0.141 -0.152 -6.208 1.00 80.38 98 TYR A O 1
ATOM 820 N N . GLN A 1 99 ? -0.126 0.164 -4.006 1.00 73.00 99 GLN A N 1
ATOM 821 C CA . GLN A 1 99 ? 0.998 -0.696 -3.606 1.00 73.00 99 GLN A CA 1
ATOM 822 C C . GLN A 1 99 ? 0.804 -2.143 -4.076 1.00 73.00 99 GLN A C 1
ATOM 824 O O . GLN A 1 99 ? 1.711 -2.715 -4.675 1.00 73.00 99 GLN A O 1
ATOM 829 N N . GLU A 1 100 ? -0.390 -2.707 -3.871 1.00 82.56 100 GLU A N 1
ATOM 830 C CA . GLU A 1 100 ? -0.745 -4.054 -4.343 1.00 82.56 100 GLU A CA 1
ATOM 831 C C . GLU A 1 100 ? -0.546 -4.190 -5.864 1.00 82.56 100 GLU A C 1
ATOM 833 O O . GLU A 1 100 ? -0.003 -5.185 -6.356 1.00 82.56 100 GLU A O 1
ATOM 838 N N . LEU A 1 101 ? -0.950 -3.165 -6.618 1.00 85.00 101 LEU A N 1
ATOM 839 C CA . LEU A 1 101 ? -0.808 -3.136 -8.067 1.00 85.00 101 LEU A CA 1
ATOM 840 C C . LEU A 1 101 ? 0.662 -3.056 -8.490 1.00 85.00 101 LEU A C 1
ATOM 842 O O . LEU A 1 101 ? 1.078 -3.832 -9.343 1.00 85.00 101 LEU A O 1
ATOM 846 N N . ILE A 1 102 ? 1.457 -2.178 -7.872 1.00 80.56 102 ILE A N 1
ATOM 847 C CA . ILE A 1 102 ? 2.899 -2.055 -8.143 1.00 80.56 102 ILE A CA 1
ATOM 848 C C . ILE A 1 102 ? 3.624 -3.379 -7.885 1.00 80.56 102 ILE A C 1
ATOM 850 O O . ILE A 1 102 ? 4.353 -3.835 -8.764 1.00 80.56 102 ILE A O 1
ATOM 854 N N . HIS A 1 103 ? 3.352 -4.036 -6.755 1.00 77.75 103 HIS A N 1
ATOM 855 C CA . HIS A 1 103 ? 3.921 -5.347 -6.433 1.00 77.75 103 HIS A CA 1
ATOM 856 C C . HIS A 1 103 ? 3.551 -6.411 -7.480 1.00 77.75 103 HIS A C 1
ATOM 858 O O . HIS A 1 103 ? 4.387 -7.207 -7.907 1.00 77.75 103 HIS A O 1
ATOM 864 N N . THR A 1 104 ? 2.298 -6.408 -7.950 1.00 85.06 104 THR A N 1
ATOM 865 C CA . THR A 1 104 ? 1.844 -7.334 -9.002 1.00 85.06 104 THR A CA 1
ATOM 866 C C . THR A 1 104 ? 2.585 -7.094 -10.321 1.00 85.06 104 THR A C 1
ATOM 868 O O . THR A 1 104 ? 3.004 -8.049 -10.974 1.00 85.06 104 THR A O 1
ATOM 871 N N . ILE A 1 105 ? 2.783 -5.827 -10.705 1.00 84.94 105 ILE A N 1
ATOM 872 C CA . ILE A 1 105 ? 3.522 -5.463 -11.922 1.00 84.94 105 ILE A CA 1
ATOM 873 C C . ILE A 1 105 ? 4.984 -5.917 -11.814 1.00 84.94 105 ILE A C 1
ATOM 875 O O . ILE A 1 105 ? 5.503 -6.501 -12.764 1.00 84.94 105 ILE A O 1
ATOM 879 N N . GLN A 1 106 ? 5.636 -5.685 -10.671 1.00 76.56 106 GLN A N 1
ATOM 880 C CA . GLN A 1 106 ? 7.018 -6.115 -10.420 1.00 76.56 106 GLN A CA 1
ATOM 881 C C . GLN A 1 106 ? 7.160 -7.639 -10.507 1.00 76.56 106 GLN A C 1
ATOM 883 O O . GLN A 1 106 ? 7.960 -8.132 -11.298 1.00 76.56 106 GLN A O 1
ATOM 888 N N . SER A 1 107 ? 6.314 -8.378 -9.782 1.00 79.38 107 SER A N 1
ATOM 889 C CA . SER A 1 107 ? 6.338 -9.847 -9.769 1.00 79.38 107 SER A CA 1
ATOM 890 C C . SER A 1 107 ? 6.162 -10.433 -11.174 1.00 79.38 107 SER A C 1
ATOM 892 O O . SER A 1 107 ? 6.873 -11.356 -11.574 1.00 79.38 107 SER A O 1
ATOM 894 N N . ALA A 1 108 ? 5.228 -9.881 -11.955 1.00 83.88 108 ALA A N 1
ATOM 895 C CA . ALA A 1 108 ? 5.002 -10.318 -13.326 1.00 83.88 108 ALA A CA 1
ATOM 896 C C . ALA A 1 108 ? 6.188 -9.974 -14.244 1.00 83.88 108 ALA A C 1
ATOM 898 O O . ALA A 1 108 ? 6.621 -10.815 -15.031 1.00 83.88 108 ALA A O 1
ATOM 899 N N . LYS A 1 109 ? 6.765 -8.772 -14.111 1.00 77.06 109 LYS A N 1
ATOM 900 C CA . LYS A 1 109 ? 7.973 -8.369 -14.844 1.00 77.06 109 LYS A CA 1
ATOM 901 C C . LYS A 1 109 ? 9.125 -9.336 -14.566 1.00 77.06 109 LYS A C 1
ATOM 903 O O . LYS A 1 109 ? 9.715 -9.853 -15.512 1.00 77.06 109 LYS A O 1
ATOM 908 N N . GLU A 1 110 ? 9.424 -9.619 -13.302 1.00 75.25 110 GLU A N 1
ATOM 909 C CA . GLU A 1 110 ? 10.498 -10.540 -12.912 1.00 75.25 110 GLU A CA 1
ATOM 910 C C . GLU A 1 110 ? 10.306 -11.942 -13.493 1.00 75.25 110 GLU A C 1
ATOM 912 O O . GLU A 1 110 ? 11.260 -12.533 -14.005 1.00 75.25 110 GLU A O 1
ATOM 917 N N . ALA A 1 111 ? 9.071 -12.453 -13.473 1.00 79.06 111 ALA A N 1
ATOM 918 C CA . ALA A 1 111 ? 8.739 -13.726 -14.100 1.00 79.06 111 ALA A CA 1
ATOM 919 C C . ALA A 1 111 ? 9.055 -13.704 -15.606 1.00 79.06 111 ALA A C 1
ATOM 921 O O . ALA A 1 111 ? 9.775 -14.581 -16.088 1.00 79.06 111 ALA A O 1
ATOM 922 N N . THR A 1 112 ? 8.623 -12.660 -16.329 1.00 77.00 112 THR A N 1
ATOM 923 C CA . THR A 1 112 ? 8.909 -12.536 -17.771 1.00 77.00 112 THR A CA 1
ATOM 924 C C . THR A 1 112 ? 10.402 -12.410 -18.079 1.00 77.00 112 THR A C 1
ATOM 926 O O . THR A 1 112 ? 10.887 -12.996 -19.046 1.00 77.00 112 THR A O 1
ATOM 929 N N . GLU A 1 113 ? 11.168 -11.690 -17.257 1.00 71.44 113 GLU A N 1
ATOM 930 C CA . GLU A 1 113 ? 12.614 -11.553 -17.453 1.00 71.44 113 GLU A CA 1
ATOM 931 C C . GLU A 1 113 ? 13.358 -12.860 -17.176 1.00 71.44 113 GLU A C 1
ATOM 933 O O . GLU A 1 113 ? 14.285 -13.226 -17.906 1.00 71.44 113 GLU A O 1
ATOM 938 N N . LYS A 1 114 ? 12.925 -13.616 -16.164 1.00 74.81 114 LYS A N 1
ATOM 939 C CA . LYS A 1 114 ? 13.466 -14.945 -15.876 1.00 74.81 114 LYS A CA 1
ATOM 940 C C . LYS A 1 114 ? 13.208 -15.916 -17.030 1.00 74.81 114 LYS A C 1
ATOM 942 O O . LYS A 1 114 ? 14.130 -16.625 -17.432 1.00 74.81 114 LYS A O 1
ATOM 947 N N . GLU A 1 115 ? 12.002 -15.911 -17.594 1.00 75.31 115 GLU A N 1
ATOM 948 C CA . GLU A 1 115 ? 11.645 -16.726 -18.763 1.00 75.31 115 GLU A CA 1
ATOM 949 C C . GLU A 1 115 ? 12.477 -16.357 -19.996 1.00 75.31 115 GLU A C 1
ATOM 951 O O . GLU A 1 115 ? 13.051 -17.237 -20.636 1.00 75.31 115 GLU A O 1
ATOM 956 N N . LYS A 1 116 ? 12.633 -15.060 -20.298 1.00 73.25 116 LYS A N 1
ATOM 957 C CA . LYS A 1 116 ? 13.491 -14.600 -21.405 1.00 73.25 116 LYS A CA 1
ATOM 958 C C . LYS A 1 116 ? 14.946 -15.018 -21.217 1.00 73.25 116 LYS A C 1
ATOM 960 O O . LYS A 1 116 ? 15.594 -15.411 -22.186 1.00 73.25 116 LYS A O 1
ATOM 965 N N . LYS A 1 117 ? 15.486 -14.909 -19.997 1.00 70.38 117 LYS A N 1
ATOM 966 C CA . LYS A 1 117 ? 16.865 -15.325 -19.686 1.00 70.38 117 LYS A CA 1
ATOM 967 C C . LYS A 1 117 ? 17.043 -16.831 -19.875 1.00 70.38 117 LYS A C 1
ATOM 969 O O . LYS A 1 117 ? 18.049 -17.236 -20.453 1.00 70.38 117 LYS A O 1
ATOM 974 N N . LEU A 1 118 ? 16.062 -17.635 -19.464 1.00 72.12 118 LEU A N 1
ATOM 975 C CA . LEU A 1 118 ? 16.061 -19.081 -19.687 1.00 72.12 118 LEU A CA 1
ATOM 976 C C . LEU A 1 118 ? 16.004 -19.417 -21.187 1.00 72.12 118 LEU A C 1
ATOM 978 O O . LEU A 1 118 ? 16.880 -20.119 -21.681 1.00 72.12 118 LEU A O 1
ATOM 982 N N . ALA A 1 119 ? 15.079 -18.808 -21.933 1.00 74.69 119 ALA A N 1
ATOM 983 C CA . ALA A 1 119 ? 14.950 -19.010 -23.377 1.00 74.69 119 ALA A CA 1
ATOM 984 C C . ALA A 1 119 ? 16.210 -18.580 -24.157 1.00 74.69 119 ALA A C 1
ATOM 986 O O . ALA A 1 119 ? 16.637 -19.269 -25.079 1.00 74.69 119 ALA A O 1
ATOM 987 N N . LYS A 1 120 ? 16.858 -17.468 -23.775 1.00 65.81 120 LYS A N 1
ATOM 988 C CA . LYS A 1 120 ? 18.142 -17.028 -24.360 1.00 65.81 120 LYS A CA 1
ATOM 989 C C . LYS A 1 120 ? 19.298 -17.977 -24.024 1.00 65.81 120 LYS A C 1
ATOM 991 O O . LYS A 1 120 ? 20.200 -18.142 -24.840 1.00 65.81 120 LYS A O 1
ATOM 996 N N . ALA A 1 121 ? 19.300 -18.576 -22.832 1.00 67.56 121 ALA A N 1
ATOM 997 C CA . ALA A 1 121 ? 20.310 -19.557 -22.439 1.00 67.56 121 ALA A CA 1
ATOM 998 C C . ALA A 1 121 ? 20.159 -20.880 -23.211 1.00 67.56 121 ALA A C 1
ATOM 1000 O O . ALA A 1 121 ? 21.167 -21.518 -23.518 1.00 67.56 121 ALA A O 1
ATOM 1001 N N . GLU A 1 122 ? 18.923 -21.250 -23.554 1.00 63.84 122 GLU A N 1
ATOM 1002 C CA . GLU A 1 122 ? 18.584 -22.406 -24.391 1.00 63.84 122 GLU A CA 1
ATOM 1003 C C . GLU A 1 122 ? 18.853 -22.146 -25.884 1.00 63.84 122 GLU A C 1
ATOM 1005 O O . GLU A 1 122 ? 19.316 -23.035 -26.594 1.00 63.84 122 GLU A O 1
ATOM 1010 N N . ALA A 1 123 ? 18.652 -20.912 -26.354 1.00 64.69 123 ALA A N 1
ATOM 1011 C CA . ALA A 1 123 ? 18.838 -20.497 -27.744 1.00 64.69 123 ALA A CA 1
ATOM 1012 C C . ALA A 1 123 ? 20.275 -20.050 -28.084 1.00 64.69 123 ALA A C 1
ATOM 1014 O O . ALA A 1 123 ? 20.454 -19.133 -28.884 1.00 64.69 123 ALA A O 1
ATOM 1015 N N . LYS A 1 124 ? 21.315 -20.664 -27.497 1.00 52.81 124 LYS A N 1
ATOM 1016 C CA . LYS A 1 124 ? 22.722 -20.405 -27.870 1.00 52.81 124 LYS A CA 1
ATOM 1017 C C . LYS A 1 124 ? 23.039 -20.898 -29.294 1.00 52.81 124 LYS A C 1
ATOM 1019 O O . LYS A 1 124 ? 23.786 -21.851 -29.466 1.00 52.81 124 LYS A O 1
ATOM 1024 N N . ASP A 1 125 ? 22.505 -20.213 -30.299 1.00 50.47 125 ASP A N 1
ATOM 1025 C CA . ASP A 1 125 ? 23.164 -19.954 -31.573 1.00 50.47 125 ASP A CA 1
ATOM 1026 C C . ASP A 1 125 ? 22.512 -18.713 -32.215 1.00 50.47 125 ASP A C 1
ATOM 1028 O O . ASP A 1 125 ? 21.316 -18.694 -32.495 1.00 50.47 125 ASP A O 1
ATOM 1032 N N . ASN A 1 126 ? 23.314 -17.670 -32.430 1.00 53.31 126 ASN A N 1
ATOM 1033 C CA . ASN A 1 126 ? 22.986 -16.378 -33.054 1.00 53.31 126 ASN A CA 1
ATOM 1034 C C . ASN A 1 126 ? 22.104 -15.376 -32.280 1.00 53.31 126 ASN A C 1
ATOM 1036 O O . ASN A 1 126 ? 20.877 -15.419 -32.331 1.00 53.31 126 ASN A O 1
ATOM 1040 N N . PHE A 1 127 ? 22.732 -14.314 -31.750 1.00 51.50 127 PHE A N 1
ATOM 1041 C CA . PHE A 1 127 ? 22.073 -13.002 -31.709 1.00 51.50 127 PHE A CA 1
ATOM 1042 C C . PHE A 1 127 ? 23.065 -11.830 -31.782 1.00 51.50 127 PHE A C 1
ATOM 1044 O O . PHE A 1 127 ? 23.925 -11.659 -30.919 1.00 51.50 127 PHE A O 1
ATOM 1051 N N . ASN A 1 128 ? 22.909 -11.000 -32.817 1.00 47.38 128 ASN A N 1
ATOM 1052 C CA . ASN A 1 128 ? 23.512 -9.672 -32.915 1.00 47.38 128 ASN A CA 1
ATOM 1053 C C . ASN A 1 128 ? 22.720 -8.699 -32.027 1.00 47.38 128 ASN A C 1
ATOM 1055 O O . ASN A 1 128 ? 21.530 -8.477 -32.253 1.00 47.38 128 ASN A O 1
ATOM 1059 N N . ASN A 1 129 ? 23.384 -8.093 -31.042 1.00 51.50 129 ASN A N 1
ATOM 1060 C CA . ASN A 1 129 ? 22.783 -7.115 -30.134 1.00 51.50 129 ASN A CA 1
ATOM 1061 C C . ASN A 1 129 ? 22.654 -5.726 -30.785 1.00 51.50 129 ASN A C 1
ATOM 1063 O O . ASN A 1 129 ? 23.607 -5.207 -31.358 1.00 51.50 129 ASN A O 1
ATOM 1067 N N . SER A 1 130 ? 21.453 -5.149 -30.677 1.00 46.47 130 SER A N 1
ATOM 1068 C CA . SER A 1 130 ? 21.036 -3.775 -31.003 1.00 46.47 130 SER A CA 1
ATOM 1069 C C . SER A 1 130 ? 21.540 -2.667 -30.044 1.00 46.47 130 SER A C 1
ATOM 1071 O O . SER A 1 130 ? 20.819 -2.442 -29.077 1.00 46.47 130 SER A O 1
ATOM 1073 N N . PRO A 1 131 ? 22.670 -1.942 -30.204 1.00 50.25 131 PRO A N 1
ATOM 1074 C CA . PRO A 1 131 ? 23.226 -1.100 -29.121 1.00 50.25 131 PRO A CA 1
ATOM 1075 C C . PRO A 1 131 ? 22.520 0.255 -28.917 1.00 50.25 131 PRO A C 1
ATOM 1077 O O . PRO A 1 131 ? 22.688 0.914 -27.895 1.00 50.25 131 PRO A O 1
ATOM 1080 N N . ALA A 1 132 ? 21.745 0.723 -29.900 1.00 47.00 132 ALA A N 1
ATOM 1081 C CA . ALA A 1 132 ? 21.227 2.096 -29.910 1.00 47.00 132 ALA A CA 1
ATOM 1082 C C . ALA A 1 132 ? 19.952 2.298 -29.068 1.00 47.00 132 ALA A C 1
ATOM 1084 O O . ALA A 1 132 ? 19.610 3.433 -28.729 1.00 47.00 132 ALA A O 1
ATOM 1085 N N . PHE A 1 133 ? 19.235 1.217 -28.752 1.00 49.09 133 PHE A N 1
ATOM 1086 C CA . PHE A 1 133 ? 18.022 1.266 -27.932 1.00 49.09 133 PHE A CA 1
ATOM 1087 C C . PHE A 1 133 ? 18.347 1.368 -26.431 1.00 49.09 133 PHE A C 1
ATOM 1089 O O . PHE A 1 133 ? 17.679 2.099 -25.704 1.00 49.09 133 PHE A O 1
ATOM 1096 N N . ASP A 1 134 ? 19.435 0.722 -26.014 1.00 62.78 134 ASP A N 1
ATOM 1097 C CA . ASP A 1 134 ? 19.869 0.578 -24.623 1.00 62.78 134 ASP A CA 1
ATOM 1098 C C . ASP A 1 134 ? 20.259 1.927 -23.985 1.00 62.78 134 ASP A C 1
ATOM 1100 O O . ASP A 1 134 ? 19.818 2.289 -22.897 1.00 62.78 134 ASP A O 1
ATOM 1104 N N . PHE A 1 135 ? 20.986 2.775 -24.722 1.00 69.44 135 PHE A N 1
ATOM 1105 C CA . PHE A 1 135 ? 21.563 4.003 -24.160 1.00 69.44 135 PHE A CA 1
ATOM 1106 C C . PHE A 1 135 ? 20.535 5.060 -23.711 1.00 69.44 135 PHE A C 1
ATOM 1108 O O . PHE A 1 135 ? 20.755 5.765 -22.723 1.00 69.44 135 PHE A O 1
ATOM 1115 N N . ARG A 1 136 ? 19.404 5.211 -24.423 1.00 72.25 136 ARG A N 1
ATOM 1116 C CA . ARG A 1 136 ? 18.344 6.149 -23.995 1.00 72.25 136 ARG A CA 1
ATOM 1117 C C . ARG A 1 136 ? 17.646 5.649 -22.732 1.00 72.25 136 ARG A C 1
ATOM 1119 O O . ARG A 1 136 ? 17.436 6.451 -21.827 1.00 72.25 136 ARG A O 1
ATOM 1126 N N . GLN A 1 137 ? 17.361 4.348 -22.668 1.00 70.25 137 GLN A N 1
ATOM 1127 C CA . GLN A 1 137 ? 16.737 3.717 -21.507 1.00 70.25 137 GLN A CA 1
ATOM 1128 C C . GLN A 1 137 ? 17.634 3.833 -20.275 1.00 70.25 137 GLN A C 1
ATOM 1130 O O . GLN A 1 137 ? 17.189 4.312 -19.241 1.00 70.25 137 GLN A O 1
ATOM 1135 N N . ILE A 1 138 ? 18.922 3.506 -20.413 1.00 81.31 138 ILE A N 1
ATOM 1136 C CA . ILE A 1 138 ? 19.928 3.652 -19.353 1.00 81.31 138 ILE A CA 1
ATOM 1137 C C . ILE A 1 138 ? 19.927 5.082 -18.793 1.00 81.31 138 ILE A C 1
ATOM 1139 O O . ILE A 1 138 ? 19.919 5.284 -17.579 1.00 81.31 138 ILE A O 1
ATOM 1143 N N . LYS A 1 139 ? 19.882 6.103 -19.660 1.00 87.12 139 LYS A N 1
ATOM 1144 C CA . LYS A 1 139 ? 19.853 7.504 -19.216 1.00 87.12 139 LYS A CA 1
ATOM 1145 C C . LYS A 1 139 ? 18.573 7.860 -18.448 1.00 87.12 139 LYS A C 1
ATOM 1147 O O . LYS A 1 139 ? 18.656 8.588 -17.458 1.00 87.12 139 LYS A O 1
ATOM 1152 N N . GLU A 1 140 ? 17.412 7.402 -18.912 1.00 83.06 140 GLU A N 1
ATOM 1153 C CA . GLU A 1 140 ? 16.123 7.634 -18.244 1.00 83.06 140 GLU A CA 1
ATOM 1154 C C . GLU A 1 140 ? 16.056 6.918 -16.891 1.00 83.06 140 GLU A C 1
ATOM 1156 O O . GLU A 1 140 ? 15.705 7.537 -15.887 1.00 83.06 140 GLU A O 1
ATOM 1161 N N . ASP A 1 141 ? 16.487 5.663 -16.843 1.00 85.56 141 ASP A N 1
ATOM 1162 C CA . ASP A 1 141 ? 16.493 4.829 -15.642 1.00 85.56 141 ASP A CA 1
ATOM 1163 C C . ASP A 1 141 ? 17.441 5.365 -14.579 1.00 85.56 141 ASP A C 1
ATOM 1165 O O . ASP A 1 141 ? 17.092 5.416 -13.401 1.00 85.56 141 ASP A O 1
ATOM 1169 N N . LYS A 1 142 ? 18.606 5.877 -14.989 1.00 92.31 142 LYS A N 1
ATOM 1170 C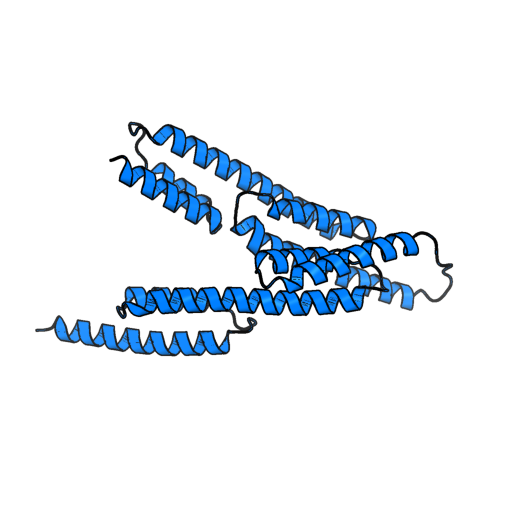 CA . LYS A 1 142 ? 19.493 6.606 -14.083 1.00 92.31 142 LYS A CA 1
ATOM 1171 C C . LYS A 1 142 ? 18.776 7.792 -13.441 1.00 92.31 142 LYS A C 1
ATOM 1173 O O . LYS A 1 142 ? 18.862 7.988 -12.233 1.00 92.31 142 LYS A O 1
ATOM 1178 N N . ALA A 1 143 ? 18.059 8.591 -14.234 1.00 91.62 143 ALA A N 1
ATOM 1179 C CA . ALA A 1 143 ? 17.330 9.746 -13.714 1.00 91.62 143 ALA A CA 1
ATOM 1180 C C . ALA A 1 143 ? 16.181 9.334 -12.774 1.00 91.62 143 ALA A C 1
ATOM 1182 O O . ALA A 1 143 ? 15.962 9.991 -11.755 1.00 91.62 143 ALA A O 1
ATOM 1183 N N . GLN A 1 144 ? 15.476 8.242 -13.084 1.00 89.75 144 GLN A N 1
ATOM 1184 C CA . GLN A 1 144 ? 14.437 7.673 -12.222 1.00 89.75 144 GLN A CA 1
ATOM 1185 C C . GLN A 1 144 ? 15.012 7.159 -10.902 1.00 89.75 144 GLN A C 1
ATOM 1187 O O . GLN A 1 144 ? 14.480 7.485 -9.842 1.00 89.75 144 GLN A O 1
ATOM 1192 N N . LEU A 1 145 ? 16.129 6.430 -10.949 1.00 93.62 145 LEU A N 1
ATOM 1193 C CA . LEU A 1 145 ? 16.804 5.914 -9.764 1.00 93.62 145 LEU A CA 1
ATOM 1194 C C . LEU A 1 145 ? 17.300 7.051 -8.862 1.00 93.62 145 LEU A C 1
ATOM 1196 O O . LEU A 1 145 ? 17.067 7.023 -7.656 1.00 93.62 145 LEU A O 1
ATOM 1200 N N . GLU A 1 146 ? 17.915 8.090 -9.428 1.00 95.50 146 GLU A N 1
ATOM 1201 C CA . GLU A 1 146 ? 18.346 9.270 -8.663 1.00 95.50 146 GLU A CA 1
ATOM 1202 C C . GLU A 1 146 ? 17.164 10.007 -8.024 1.00 95.50 146 GLU A C 1
ATOM 1204 O O . GLU A 1 146 ? 17.203 10.390 -6.851 1.00 95.50 146 GLU A O 1
ATOM 1209 N N . LYS A 1 147 ? 16.060 10.152 -8.760 1.00 93.88 147 LYS A N 1
ATOM 1210 C CA . LYS A 1 147 ? 14.830 10.735 -8.223 1.00 93.88 147 LYS A CA 1
ATOM 1211 C C . LYS A 1 147 ? 14.233 9.879 -7.106 1.00 93.88 147 LYS A C 1
ATOM 1213 O O . LYS A 1 147 ? 13.819 10.426 -6.084 1.00 93.88 147 LYS A O 1
ATOM 1218 N N . ALA A 1 148 ? 14.229 8.556 -7.264 1.00 94.12 148 ALA A N 1
ATOM 1219 C CA . ALA A 1 148 ? 13.802 7.625 -6.230 1.00 94.12 148 ALA A CA 1
ATOM 1220 C C . ALA A 1 148 ? 14.653 7.782 -4.962 1.00 94.12 148 ALA A C 1
ATOM 1222 O O . ALA A 1 148 ? 14.108 7.937 -3.872 1.00 94.12 148 ALA A O 1
ATOM 1223 N N . ARG A 1 149 ? 15.985 7.840 -5.097 1.00 95.50 149 ARG A N 1
ATOM 1224 C CA . ARG A 1 149 ? 16.911 8.074 -3.975 1.00 95.50 149 ARG A CA 1
ATOM 1225 C C . ARG A 1 149 ? 16.643 9.411 -3.282 1.00 95.50 149 ARG A C 1
ATOM 1227 O O . ARG A 1 149 ? 16.596 9.465 -2.056 1.00 95.50 149 ARG A O 1
ATOM 1234 N N . SER A 1 150 ? 16.423 10.478 -4.049 1.00 95.50 150 SER A N 1
ATOM 1235 C CA . SER A 1 150 ? 16.108 11.803 -3.502 1.00 95.50 150 SER A CA 1
ATOM 1236 C C . SER A 1 150 ? 14.821 11.791 -2.668 1.00 95.50 150 SER A C 1
ATOM 1238 O O . SER A 1 150 ? 14.820 12.269 -1.533 1.00 95.50 150 SER A O 1
ATOM 1240 N N . LEU A 1 151 ? 13.756 11.175 -3.187 1.00 93.44 151 LEU A N 1
ATOM 1241 C CA . LEU A 1 151 ? 12.480 11.022 -2.483 1.00 93.44 151 LEU A CA 1
ATOM 1242 C C . LEU A 1 151 ? 12.610 10.135 -1.232 1.00 93.44 151 LEU A C 1
ATOM 1244 O O . LEU A 1 151 ? 12.060 10.457 -0.182 1.00 93.44 151 LEU A O 1
ATOM 1248 N N . ALA A 1 152 ? 13.391 9.054 -1.304 1.00 92.81 152 ALA A N 1
ATOM 1249 C CA . ALA A 1 152 ? 13.619 8.138 -0.184 1.00 92.81 152 ALA A CA 1
ATOM 1250 C C . ALA A 1 152 ? 14.262 8.822 1.041 1.00 92.81 152 ALA A C 1
ATOM 1252 O O . ALA A 1 152 ? 14.052 8.394 2.183 1.00 92.81 152 ALA A O 1
ATOM 1253 N N . ASN A 1 153 ? 15.028 9.893 0.810 1.00 90.81 153 ASN A N 1
ATOM 1254 C CA . ASN A 1 153 ? 15.785 10.603 1.838 1.00 90.81 153 ASN A CA 1
ATOM 1255 C C . ASN A 1 153 ? 14.946 11.573 2.687 1.00 90.81 153 ASN A C 1
ATOM 1257 O O . ASN A 1 153 ? 15.421 12.024 3.726 1.00 90.81 153 ASN A O 1
ATOM 1261 N N . SER A 1 154 ? 13.707 11.899 2.304 1.00 84.69 154 SER A N 1
ATOM 1262 C CA . SER A 1 154 ? 12.924 12.935 2.998 1.00 84.69 154 SER A CA 1
ATOM 1263 C C . SER A 1 154 ? 12.277 12.483 4.319 1.00 84.69 154 SER A C 1
ATOM 1265 O O . SER A 1 154 ? 11.677 13.298 5.020 1.00 84.69 154 SER A O 1
ATOM 1267 N N . ASN A 1 155 ? 12.371 11.191 4.665 1.00 77.25 155 ASN A N 1
ATOM 1268 C CA . ASN A 1 155 ? 11.707 10.549 5.810 1.00 77.25 155 ASN A CA 1
ATOM 1269 C C . ASN A 1 155 ? 10.166 10.660 5.854 1.00 77.25 155 ASN A C 1
ATOM 1271 O O . ASN A 1 155 ? 9.558 10.212 6.825 1.00 77.25 155 ASN A O 1
ATOM 1275 N N . LYS A 1 156 ? 9.512 11.171 4.806 1.00 86.31 156 LYS A N 1
ATOM 1276 C CA . LYS A 1 156 ? 8.047 11.210 4.705 1.00 86.31 156 LYS A CA 1
ATOM 1277 C C . LYS A 1 156 ? 7.527 9.941 4.037 1.00 86.31 156 LYS A C 1
ATOM 1279 O O . LYS A 1 156 ? 8.033 9.549 2.989 1.00 86.31 156 LYS A O 1
ATOM 1284 N N . ILE A 1 157 ? 6.487 9.329 4.605 1.00 81.25 157 ILE A N 1
ATOM 1285 C CA . ILE A 1 157 ? 5.905 8.090 4.063 1.00 81.25 157 ILE A CA 1
ATOM 1286 C C . ILE A 1 157 ? 5.411 8.262 2.619 1.00 81.25 157 ILE A C 1
ATOM 1288 O O . ILE A 1 157 ? 5.637 7.389 1.786 1.00 81.25 157 ILE A O 1
ATOM 1292 N N . ASP A 1 158 ? 4.817 9.410 2.284 1.00 78.75 158 ASP A N 1
ATOM 1293 C CA . ASP A 1 158 ? 4.315 9.680 0.930 1.00 78.75 158 ASP A CA 1
ATOM 1294 C C . ASP A 1 158 ? 5.440 9.860 -0.095 1.00 78.75 158 ASP A C 1
ATOM 1296 O O . ASP A 1 158 ? 5.315 9.437 -1.251 1.00 78.75 158 ASP A O 1
ATOM 1300 N N . ASP A 1 159 ? 6.572 10.418 0.333 1.00 87.06 159 ASP A N 1
ATOM 1301 C CA . ASP A 1 159 ? 7.763 10.527 -0.503 1.00 87.06 159 ASP A CA 1
ATOM 1302 C C . ASP A 1 159 ? 8.431 9.161 -0.667 1.00 87.06 159 ASP A C 1
ATOM 1304 O O . ASP A 1 159 ? 8.798 8.816 -1.781 1.00 87.06 159 ASP A O 1
ATOM 1308 N N . MET A 1 160 ? 8.497 8.323 0.375 1.00 87.50 160 MET A N 1
ATOM 1309 C CA . MET A 1 160 ? 8.979 6.938 0.248 1.00 87.50 160 MET A CA 1
ATOM 1310 C C . MET A 1 160 ? 8.095 6.109 -0.682 1.00 87.50 160 MET A C 1
ATOM 1312 O O . MET A 1 160 ? 8.601 5.393 -1.543 1.00 87.50 160 MET A O 1
ATOM 1316 N N . ARG A 1 161 ? 6.768 6.244 -0.575 1.00 79.44 161 ARG A N 1
ATOM 1317 C CA . ARG A 1 161 ? 5.827 5.635 -1.525 1.00 79.44 161 ARG A CA 1
ATOM 1318 C C . ARG A 1 161 ? 6.045 6.165 -2.934 1.00 79.44 161 ARG A C 1
ATOM 1320 O O . ARG A 1 161 ? 5.828 5.444 -3.893 1.00 79.44 161 ARG A O 1
ATOM 1327 N N . SER A 1 162 ? 6.446 7.422 -3.097 1.00 81.69 162 SER A N 1
ATOM 1328 C CA . SER A 1 162 ? 6.805 7.973 -4.408 1.00 81.69 162 SER A CA 1
ATOM 1329 C C . SER A 1 162 ? 8.157 7.447 -4.896 1.00 81.69 162 SER A C 1
ATOM 1331 O O . SER A 1 162 ? 8.277 7.114 -6.067 1.00 81.69 162 SER A O 1
ATOM 1333 N N . ALA A 1 163 ? 9.134 7.286 -4.008 1.00 90.38 163 ALA A N 1
ATOM 1334 C CA . ALA A 1 163 ? 10.432 6.697 -4.303 1.00 90.38 163 ALA A CA 1
ATOM 1335 C C . ALA A 1 163 ? 10.302 5.251 -4.784 1.00 90.38 163 ALA A C 1
ATOM 1337 O O . ALA A 1 163 ? 10.928 4.886 -5.772 1.00 90.38 163 ALA A O 1
ATOM 1338 N N . LEU A 1 164 ? 9.442 4.458 -4.134 1.00 83.25 164 LEU A N 1
ATOM 1339 C CA . LEU A 1 164 ? 9.203 3.055 -4.478 1.00 83.25 164 LEU A CA 1
ATOM 1340 C C . LEU A 1 164 ? 8.752 2.935 -5.935 1.00 83.25 164 LEU A C 1
ATOM 1342 O O . LEU A 1 164 ? 9.216 2.080 -6.679 1.00 83.25 164 LEU A O 1
ATOM 1346 N N . VAL A 1 165 ? 7.894 3.858 -6.359 1.00 77.62 165 VAL A N 1
ATOM 1347 C CA . VAL A 1 165 ? 7.355 3.921 -7.719 1.00 77.62 165 VAL A CA 1
ATOM 1348 C C . VAL A 1 165 ? 8.427 4.270 -8.726 1.00 77.62 165 VAL A C 1
ATOM 1350 O O . VAL A 1 165 ? 8.544 3.591 -9.736 1.00 77.62 165 VAL A O 1
ATOM 1353 N N . GLU A 1 166 ? 9.197 5.323 -8.461 1.00 87.25 166 GLU A N 1
ATOM 1354 C CA . GLU A 1 166 ? 10.251 5.756 -9.379 1.00 87.25 166 GLU A CA 1
ATOM 1355 C C . GLU A 1 166 ? 11.348 4.678 -9.478 1.00 87.25 166 GLU A C 1
ATOM 1357 O O . GLU A 1 166 ? 11.834 4.417 -10.570 1.00 87.25 166 GLU A O 1
ATOM 1362 N N . ALA A 1 167 ? 11.659 3.966 -8.386 1.00 88.94 167 ALA A N 1
ATOM 1363 C CA . ALA A 1 167 ? 12.564 2.815 -8.414 1.00 88.94 167 ALA A CA 1
ATOM 1364 C C . ALA A 1 167 ? 11.982 1.636 -9.215 1.00 88.94 167 ALA A C 1
ATOM 1366 O O . ALA A 1 167 ? 12.700 0.996 -9.972 1.00 88.94 167 ALA A O 1
ATOM 1367 N N . SER A 1 168 ? 10.673 1.384 -9.111 1.00 80.44 168 SER A N 1
ATOM 1368 C CA . SER A 1 168 ? 9.987 0.312 -9.857 1.00 80.44 168 SER A CA 1
ATOM 1369 C C . SER A 1 168 ? 9.946 0.546 -11.368 1.00 80.44 168 SER A C 1
ATOM 1371 O O . SER A 1 168 ? 9.768 -0.400 -12.131 1.00 80.44 168 SER A O 1
ATOM 1373 N N . MET A 1 169 ? 10.094 1.800 -11.805 1.00 78.69 169 MET A N 1
ATOM 1374 C CA . MET A 1 169 ? 10.119 2.165 -13.223 1.00 78.69 169 MET A CA 1
ATOM 1375 C C . MET A 1 169 ? 11.454 1.842 -13.907 1.00 78.69 169 MET A C 1
ATOM 1377 O O . MET A 1 169 ? 11.484 1.797 -15.135 1.00 78.69 169 MET A O 1
ATOM 1381 N N . VAL A 1 170 ? 12.514 1.564 -13.138 1.00 84.06 170 VAL A N 1
ATOM 1382 C CA . VAL A 1 170 ? 13.832 1.188 -13.660 1.00 84.06 170 VAL A CA 1
ATOM 1383 C C . VAL A 1 170 ? 13.767 -0.212 -14.278 1.00 84.06 170 VAL A C 1
ATOM 1385 O O . VAL A 1 170 ? 13.347 -1.185 -13.638 1.00 84.06 170 VAL A O 1
ATOM 1388 N N . ILE A 1 171 ? 14.181 -0.334 -15.540 1.00 72.44 171 ILE A N 1
ATOM 1389 C CA . ILE A 1 171 ? 14.077 -1.580 -16.312 1.00 72.44 171 ILE A CA 1
ATOM 1390 C C . ILE A 1 171 ? 15.388 -2.040 -16.957 1.00 72.44 171 ILE A C 1
ATOM 1392 O O . ILE A 1 171 ? 15.470 -3.209 -17.320 1.00 72.44 171 ILE A O 1
ATOM 1396 N N . SER A 1 172 ? 16.402 -1.184 -17.072 1.00 72.00 172 SER A N 1
ATOM 1397 C CA . SER A 1 172 ? 17.696 -1.512 -17.665 1.00 72.00 172 SER A CA 1
ATOM 1398 C C . SER A 1 172 ? 18.479 -2.479 -16.785 1.00 72.00 172 SER A C 1
ATOM 1400 O O . SER A 1 172 ? 18.507 -2.349 -15.559 1.00 72.00 172 SER A O 1
ATOM 1402 N N . ASP A 1 173 ? 19.174 -3.429 -17.416 1.00 73.44 173 ASP A N 1
ATOM 1403 C CA . ASP A 1 173 ? 20.027 -4.386 -16.703 1.00 73.44 173 ASP A CA 1
ATOM 1404 C C . ASP A 1 173 ? 21.119 -3.676 -15.874 1.00 73.44 173 ASP A C 1
ATOM 1406 O O . ASP A 1 173 ? 21.493 -4.167 -14.808 1.00 73.44 173 ASP A O 1
ATOM 1410 N N . GLU A 1 174 ? 21.593 -2.503 -16.321 1.00 83.44 174 GLU A N 1
ATOM 1411 C CA . GLU A 1 174 ? 22.619 -1.706 -15.631 1.00 83.44 174 GLU A CA 1
ATOM 1412 C C . GLU A 1 174 ? 22.168 -1.239 -14.238 1.00 83.44 174 GLU A C 1
ATOM 1414 O O . GLU A 1 174 ? 22.933 -1.341 -13.281 1.00 83.44 174 GLU A O 1
ATOM 1419 N N . TYR A 1 175 ? 20.923 -0.766 -14.101 1.00 86.19 175 TYR A N 1
ATOM 1420 C CA . TYR A 1 175 ? 20.416 -0.192 -12.846 1.00 86.19 175 TYR A CA 1
ATOM 1421 C C . TYR A 1 175 ? 19.431 -1.096 -12.104 1.00 86.19 175 TYR A C 1
ATOM 1423 O O . TYR A 1 175 ? 19.051 -0.784 -10.972 1.00 86.19 175 TYR A O 1
ATOM 1431 N N . HIS A 1 176 ? 19.054 -2.237 -12.686 1.00 79.88 176 HIS A N 1
ATOM 1432 C CA . HIS A 1 176 ? 18.085 -3.164 -12.103 1.00 79.88 176 HIS A CA 1
ATOM 1433 C C . HIS A 1 176 ? 18.447 -3.570 -10.672 1.00 79.88 176 HIS A C 1
ATOM 1435 O O . HIS A 1 176 ? 17.610 -3.513 -9.777 1.00 79.88 176 HIS A O 1
ATOM 1441 N N . GLN A 1 177 ? 19.694 -3.981 -10.424 1.00 83.88 177 GLN A N 1
ATOM 1442 C CA . GLN A 1 177 ? 20.104 -4.455 -9.095 1.00 83.88 177 GLN A CA 1
ATOM 1443 C C . GLN A 1 177 ? 20.062 -3.353 -8.033 1.00 83.88 177 GLN A C 1
ATOM 1445 O O . GLN A 1 177 ? 19.797 -3.620 -6.860 1.00 83.88 177 GLN A O 1
ATOM 1450 N N . GLU A 1 178 ? 20.362 -2.117 -8.421 1.00 91.12 178 GLU A N 1
ATOM 1451 C CA . GLU A 1 178 ? 20.305 -0.977 -7.512 1.00 91.12 178 GLU A CA 1
ATOM 1452 C C . GLU A 1 178 ? 18.865 -0.575 -7.204 1.00 91.12 178 GLU A C 1
ATOM 1454 O O . GLU A 1 178 ? 18.546 -0.302 -6.045 1.00 91.12 178 GLU A O 1
ATOM 1459 N N . ALA A 1 179 ? 18.004 -0.580 -8.224 1.00 88.00 179 ALA A N 1
ATOM 1460 C CA . ALA A 1 179 ? 16.578 -0.337 -8.074 1.00 88.00 179 ALA A CA 1
ATOM 1461 C C . ALA A 1 179 ? 15.926 -1.384 -7.164 1.00 88.00 179 ALA A C 1
ATOM 1463 O O . ALA A 1 179 ? 15.241 -1.009 -6.219 1.00 88.00 179 ALA A O 1
ATOM 1464 N N . GLU A 1 180 ? 16.228 -2.667 -7.367 1.00 84.44 180 GLU A N 1
ATOM 1465 C CA . GLU A 1 180 ? 15.742 -3.788 -6.552 1.00 84.44 180 GLU A CA 1
ATOM 1466 C C . GLU A 1 180 ? 16.073 -3.606 -5.062 1.00 84.44 180 GLU A C 1
ATOM 1468 O O . GLU A 1 180 ? 15.211 -3.685 -4.188 1.00 84.44 180 GLU A O 1
ATOM 1473 N N . LYS A 1 181 ? 17.334 -3.275 -4.754 1.00 92.50 181 LYS A N 1
ATOM 1474 C CA . LYS A 1 181 ? 17.769 -3.009 -3.374 1.00 92.50 181 LYS A CA 1
ATOM 1475 C C . LYS A 1 181 ? 17.041 -1.812 -2.769 1.00 92.50 181 LYS A C 1
ATOM 1477 O O . LYS A 1 181 ? 16.697 -1.835 -1.587 1.00 92.50 181 LYS A O 1
ATOM 1482 N N . LEU A 1 182 ? 16.835 -0.757 -3.559 1.00 93.69 182 LEU A N 1
ATOM 1483 C CA . LEU A 1 182 ? 16.110 0.429 -3.114 1.00 93.69 182 LEU A CA 1
ATOM 1484 C C . LEU A 1 182 ? 14.626 0.117 -2.869 1.00 93.69 182 LEU A C 1
ATOM 1486 O O . LEU A 1 182 ? 14.086 0.578 -1.868 1.00 93.69 182 LEU A O 1
ATOM 1490 N N . ILE A 1 183 ? 13.995 -0.688 -3.728 1.00 85.19 183 ILE A N 1
ATOM 1491 C CA . ILE A 1 183 ? 12.616 -1.174 -3.581 1.00 85.19 183 ILE A CA 1
ATOM 1492 C C . ILE A 1 183 ? 12.473 -1.932 -2.261 1.00 85.19 183 ILE A C 1
ATOM 1494 O O . ILE A 1 183 ? 11.707 -1.494 -1.408 1.00 85.19 183 ILE A O 1
ATOM 1498 N N . GLN A 1 184 ? 13.285 -2.967 -2.030 1.00 85.31 184 GLN A N 1
ATOM 1499 C CA . GLN A 1 184 ? 13.225 -3.777 -0.805 1.00 85.31 184 GLN A CA 1
ATOM 1500 C C . GLN A 1 184 ? 13.434 -2.932 0.462 1.00 85.31 184 GLN A C 1
ATOM 1502 O O . GLN A 1 184 ? 12.731 -3.085 1.464 1.00 85.31 184 GLN A O 1
ATOM 1507 N N . PHE A 1 185 ? 14.386 -1.994 0.416 1.00 91.94 185 PHE A N 1
ATOM 1508 C CA . PHE A 1 185 ? 14.613 -1.047 1.507 1.00 91.94 185 PHE A CA 1
ATOM 1509 C C . PHE A 1 185 ? 13.381 -0.169 1.775 1.00 91.94 185 PHE A C 1
ATOM 1511 O O . PHE A 1 185 ? 12.983 0.014 2.929 1.00 91.94 185 PHE A O 1
ATOM 1518 N N . LEU A 1 186 ? 12.776 0.380 0.720 1.00 89.31 186 LEU A N 1
ATOM 1519 C CA . LEU A 1 186 ? 11.607 1.250 0.820 1.00 89.31 186 LEU A CA 1
ATOM 1520 C C . LEU A 1 186 ? 10.375 0.496 1.312 1.00 89.31 186 LEU A C 1
ATOM 1522 O O . LEU A 1 186 ? 9.687 1.004 2.192 1.00 89.31 186 LEU A O 1
ATOM 1526 N N . GLU A 1 187 ? 10.117 -0.705 0.802 1.00 83.94 187 GLU A N 1
ATOM 1527 C CA . GLU A 1 187 ? 9.011 -1.558 1.244 1.00 83.94 187 GLU A CA 1
ATOM 1528 C C . GLU A 1 187 ? 9.100 -1.853 2.737 1.00 83.94 187 GLU A C 1
ATOM 1530 O O . GLU A 1 187 ? 8.126 -1.651 3.465 1.00 83.94 187 GLU A O 1
ATOM 1535 N N . ASN A 1 188 ? 10.286 -2.238 3.220 1.00 87.81 188 ASN A N 1
ATOM 1536 C CA . ASN A 1 188 ? 10.504 -2.475 4.640 1.00 87.81 188 ASN A CA 1
ATOM 1537 C C . ASN A 1 188 ? 10.256 -1.207 5.470 1.00 87.81 188 ASN A C 1
ATOM 1539 O O . ASN A 1 188 ? 9.527 -1.245 6.461 1.00 87.81 188 ASN A O 1
ATOM 1543 N N . LYS A 1 189 ? 10.813 -0.065 5.048 1.00 89.88 189 LYS A N 1
ATOM 1544 C CA . LYS A 1 189 ? 10.693 1.202 5.782 1.00 89.88 189 LYS A CA 1
ATOM 1545 C C . LYS A 1 189 ? 9.251 1.718 5.819 1.00 89.88 189 LYS A C 1
ATOM 1547 O O . LYS A 1 189 ? 8.801 2.190 6.864 1.00 89.88 189 LYS A O 1
ATOM 1552 N N . ILE A 1 190 ? 8.521 1.598 4.709 1.00 84.06 190 ILE A N 1
ATOM 1553 C CA . ILE A 1 190 ? 7.095 1.939 4.626 1.00 84.06 190 ILE A CA 1
ATOM 1554 C C . ILE A 1 190 ? 6.288 1.013 5.538 1.00 84.06 190 ILE A C 1
ATOM 1556 O O . ILE A 1 190 ? 5.517 1.511 6.355 1.00 84.06 190 ILE A O 1
ATOM 1560 N N . ALA A 1 191 ? 6.514 -0.303 5.466 1.00 82.69 191 ALA A N 1
ATOM 1561 C CA . ALA A 1 191 ? 5.820 -1.275 6.307 1.00 82.69 191 ALA A CA 1
ATOM 1562 C C . ALA A 1 191 ? 6.043 -1.001 7.802 1.00 82.69 191 ALA A C 1
ATOM 1564 O O . ALA A 1 191 ? 5.081 -0.949 8.559 1.00 82.69 191 ALA A O 1
ATOM 1565 N N . VAL A 1 192 ? 7.284 -0.729 8.223 1.00 88.88 192 VAL A N 1
ATOM 1566 C CA . VAL A 1 192 ? 7.600 -0.338 9.609 1.00 88.88 192 VAL A CA 1
ATOM 1567 C C . VAL A 1 192 ? 6.874 0.949 10.010 1.00 88.88 192 VAL A C 1
ATOM 1569 O O . VAL A 1 192 ? 6.373 1.049 11.129 1.00 88.88 192 VAL A O 1
ATOM 1572 N N . SER A 1 193 ? 6.811 1.950 9.127 1.00 86.00 193 SER A N 1
ATOM 1573 C CA . SER A 1 193 ? 6.104 3.204 9.411 1.00 86.00 193 SER A CA 1
ATOM 1574 C C . SER A 1 193 ? 4.598 2.988 9.596 1.00 86.00 193 SER A C 1
ATOM 1576 O O . SER A 1 193 ? 4.012 3.568 10.506 1.00 86.00 193 SER A O 1
ATOM 1578 N N . GLU A 1 194 ? 3.976 2.168 8.750 1.00 81.12 194 GLU A N 1
ATOM 1579 C CA . GLU A 1 194 ? 2.554 1.812 8.843 1.00 81.12 194 GLU A CA 1
ATOM 1580 C C . GLU A 1 194 ? 2.266 0.983 10.098 1.00 81.12 194 GLU A C 1
ATOM 1582 O O . GLU A 1 194 ? 1.342 1.290 10.847 1.00 81.12 194 GLU A O 1
ATOM 1587 N N . ASP A 1 195 ? 3.098 -0.022 10.375 1.00 86.88 195 ASP A N 1
ATOM 1588 C CA . ASP A 1 195 ? 2.964 -0.874 11.554 1.00 86.88 195 ASP A CA 1
ATOM 1589 C C . ASP A 1 195 ? 3.084 -0.063 12.853 1.00 86.88 195 ASP A C 1
ATOM 1591 O O . ASP A 1 195 ? 2.322 -0.274 13.797 1.00 86.88 195 ASP A O 1
ATOM 1595 N N . ASN A 1 196 ? 3.999 0.910 12.903 1.00 90.44 196 ASN A N 1
ATOM 1596 C CA . ASN A 1 196 ? 4.096 1.826 14.038 1.00 90.44 196 ASN A CA 1
ATOM 1597 C C . ASN A 1 196 ? 2.816 2.652 14.213 1.00 90.44 196 ASN A C 1
ATOM 1599 O O . ASN A 1 196 ? 2.379 2.847 15.344 1.00 90.44 196 ASN A O 1
ATOM 1603 N N . GLN A 1 197 ? 2.182 3.097 13.124 1.00 83.62 197 GLN A N 1
ATOM 1604 C CA . GLN A 1 197 ? 0.911 3.818 13.211 1.00 83.62 197 GLN A CA 1
ATOM 1605 C C . GLN A 1 197 ? -0.194 2.939 13.814 1.00 83.62 197 GLN A C 1
ATOM 1607 O O . GLN A 1 197 ? -0.897 3.399 14.715 1.00 83.62 197 GLN A O 1
ATOM 1612 N N . TYR A 1 198 ? -0.310 1.675 13.386 1.00 80.19 198 TYR A N 1
ATOM 1613 C CA . TYR A 1 198 ? -1.260 0.724 13.980 1.00 80.19 198 TYR A CA 1
ATOM 1614 C C . TYR A 1 198 ? -0.983 0.511 15.474 1.00 80.19 198 TYR A C 1
ATOM 1616 O O . TYR A 1 198 ? -1.902 0.546 16.294 1.00 80.19 198 TYR A O 1
ATOM 1624 N N . LEU A 1 199 ? 0.289 0.356 15.856 1.00 90.25 199 LEU A N 1
ATOM 1625 C CA . LEU A 1 199 ? 0.684 0.214 17.259 1.00 90.25 199 LEU A CA 1
ATOM 1626 C C . LEU A 1 199 ? 0.320 1.449 18.096 1.00 90.25 199 LEU A C 1
ATOM 1628 O O . LEU A 1 199 ? -0.212 1.295 19.195 1.00 90.25 199 LEU A O 1
ATOM 1632 N N . GLU A 1 200 ? 0.583 2.663 17.609 1.00 92.56 200 GLU A N 1
ATOM 1633 C CA . GLU A 1 200 ? 0.262 3.902 18.330 1.00 92.56 200 GLU A CA 1
ATOM 1634 C C . GLU A 1 200 ? -1.252 4.140 18.438 1.00 92.56 200 GLU A C 1
ATOM 1636 O O . GLU A 1 200 ? -1.752 4.456 19.524 1.00 92.56 200 GLU A O 1
ATOM 1641 N N . ASN A 1 201 ? -2.005 3.903 17.359 1.00 78.25 201 ASN A N 1
ATOM 1642 C CA . ASN A 1 201 ? -3.471 3.946 17.378 1.00 78.25 201 ASN A CA 1
ATOM 1643 C C . ASN A 1 201 ? -4.033 2.989 18.433 1.00 78.25 201 ASN A C 1
ATOM 1645 O O . ASN A 1 201 ? -4.873 3.364 19.256 1.00 78.25 201 ASN A O 1
ATOM 1649 N N . ALA A 1 202 ? -3.528 1.759 18.452 1.00 86.88 202 ALA A N 1
ATOM 1650 C CA . ALA A 1 202 ? -3.969 0.744 19.385 1.00 86.88 202 ALA A CA 1
ATOM 1651 C C . ALA A 1 202 ? -3.604 1.061 20.836 1.00 86.88 202 ALA A C 1
ATOM 1653 O O . ALA A 1 202 ? -4.427 0.861 21.727 1.00 86.88 202 ALA A O 1
ATOM 1654 N N . LYS A 1 203 ? -2.414 1.615 21.098 1.00 94.81 203 LYS A N 1
ATOM 1655 C CA . LYS A 1 203 ? -2.047 2.104 22.439 1.00 94.81 203 LYS A CA 1
ATOM 1656 C C . LYS A 1 203 ? -3.003 3.200 22.912 1.00 94.81 203 LYS A C 1
ATOM 1658 O O . LYS A 1 203 ? -3.429 3.177 24.068 1.00 94.81 203 LYS A O 1
ATOM 1663 N N . SER A 1 204 ? -3.372 4.124 22.023 1.00 88.38 204 SER A N 1
ATOM 1664 C CA . SER A 1 204 ? -4.357 5.171 22.314 1.00 88.38 204 SER A CA 1
ATOM 1665 C C . SER A 1 204 ? -5.728 4.580 22.659 1.00 88.38 204 SER A C 1
ATOM 1667 O O . SER A 1 204 ? -6.319 4.952 23.674 1.00 88.38 204 SER A O 1
ATOM 1669 N N . LEU A 1 205 ? -6.200 3.586 21.898 1.00 79.88 205 LEU A N 1
ATOM 1670 C CA . LEU A 1 205 ? -7.432 2.850 22.204 1.00 79.88 205 LEU A CA 1
ATOM 1671 C C . LEU A 1 205 ? -7.340 2.138 23.564 1.00 79.88 205 LEU A C 1
ATOM 1673 O O . LEU A 1 205 ? -8.182 2.352 24.437 1.00 79.88 205 LEU A O 1
ATOM 1677 N N . ALA A 1 206 ? -6.276 1.367 23.794 1.00 92.62 206 ALA A N 1
ATOM 1678 C CA . ALA A 1 206 ? -6.070 0.591 25.015 1.00 92.62 206 ALA A CA 1
ATOM 1679 C C . ALA A 1 206 ? -5.952 1.452 26.286 1.00 92.62 206 ALA A C 1
ATOM 1681 O O . ALA A 1 206 ? -6.173 0.941 27.386 1.00 92.62 206 ALA A O 1
ATOM 1682 N N . SER A 1 207 ? -5.640 2.749 26.163 1.00 93.31 207 SER A N 1
ATOM 1683 C CA . SER A 1 207 ? -5.489 3.670 27.299 1.00 93.31 207 SER A CA 1
ATOM 1684 C C . SER A 1 207 ? -6.741 3.783 28.178 1.00 93.31 207 SER A C 1
ATOM 1686 O O . SER A 1 207 ? -6.625 3.991 29.384 1.00 93.31 207 SER A O 1
ATOM 1688 N N . LYS A 1 208 ? -7.935 3.580 27.603 1.00 87.69 208 LYS A N 1
ATOM 1689 C CA . LYS A 1 208 ? -9.214 3.607 28.335 1.00 87.69 208 LYS A CA 1
ATOM 1690 C C . LYS A 1 208 ? -9.393 2.418 29.280 1.00 87.69 208 LYS A C 1
ATOM 1692 O O . LYS A 1 208 ? -10.155 2.511 30.237 1.00 87.69 208 LYS A O 1
ATOM 1697 N N . ASN A 1 209 ? -8.672 1.321 29.027 1.00 90.62 209 ASN A N 1
ATOM 1698 C CA . ASN A 1 209 ? -8.613 0.131 29.876 1.00 90.62 209 ASN A CA 1
ATOM 1699 C C . ASN A 1 209 ? -9.987 -0.491 30.217 1.00 90.62 209 ASN A C 1
ATOM 1701 O O . ASN A 1 209 ? -10.170 -1.087 31.278 1.00 90.62 209 ASN A O 1
ATOM 1705 N N . ASP A 1 210 ? -10.956 -0.367 29.312 1.00 90.12 210 ASP A N 1
ATOM 1706 C CA . ASP A 1 210 ? -12.227 -1.085 29.354 1.00 90.12 210 ASP A CA 1
ATOM 1707 C C . ASP A 1 210 ? -12.253 -2.202 28.289 1.00 90.12 210 ASP A C 1
ATOM 1709 O O . ASP A 1 210 ? -11.481 -2.147 27.326 1.00 90.12 210 ASP A O 1
ATOM 1713 N N . PRO A 1 211 ? -13.128 -3.217 28.422 1.00 81.06 211 PRO A N 1
ATOM 1714 C CA . PRO A 1 211 ? -13.118 -4.378 27.536 1.00 81.06 211 PRO A CA 1
ATOM 1715 C C . PRO A 1 211 ? -13.328 -4.050 26.055 1.00 81.06 211 PRO A C 1
ATOM 1717 O O . PRO A 1 211 ? -12.730 -4.708 25.207 1.00 81.06 211 PRO A O 1
ATOM 1720 N N . ILE A 1 212 ? -14.136 -3.030 25.738 1.00 78.25 212 ILE A N 1
ATOM 1721 C CA . ILE A 1 212 ? -14.424 -2.638 24.353 1.00 78.25 212 ILE A CA 1
ATOM 1722 C C . ILE A 1 212 ? -13.183 -1.982 23.753 1.00 78.25 212 ILE A C 1
ATOM 1724 O O . ILE A 1 212 ? -12.731 -2.380 22.683 1.00 78.25 212 ILE A O 1
ATOM 1728 N N . SER A 1 213 ? -12.591 -1.016 24.455 1.00 74.44 213 SER A N 1
ATOM 1729 C CA . SER A 1 213 ? -11.406 -0.318 23.949 1.00 74.44 213 SER A CA 1
ATOM 1730 C C . SER A 1 213 ? -10.179 -1.233 23.841 1.00 74.44 213 SER A C 1
ATOM 1732 O O . SER A 1 213 ? -9.385 -1.083 22.913 1.00 74.44 213 SER A O 1
ATOM 1734 N N . LEU A 1 214 ? -10.038 -2.214 24.742 1.00 79.69 214 LEU A N 1
ATOM 1735 C CA . LEU A 1 214 ? -9.000 -3.249 24.654 1.00 79.69 214 LEU A CA 1
ATOM 1736 C C . LEU A 1 214 ? -9.220 -4.178 23.454 1.00 79.69 214 LEU A C 1
ATOM 1738 O O . LEU A 1 214 ? -8.256 -4.511 22.770 1.00 79.69 214 LEU A O 1
ATOM 1742 N N . GLU A 1 215 ? -10.466 -4.555 23.159 1.00 80.94 215 GLU A N 1
ATOM 1743 C CA . GLU A 1 215 ? -10.791 -5.334 21.958 1.00 80.94 215 GLU A CA 1
ATOM 1744 C C . GLU A 1 215 ? -10.480 -4.553 20.675 1.00 80.94 215 GLU A C 1
ATOM 1746 O O . GLU A 1 215 ? -9.858 -5.085 19.759 1.00 80.94 215 GLU A O 1
ATOM 1751 N N . MET A 1 216 ? -10.838 -3.266 20.622 1.00 63.72 216 MET A N 1
ATOM 1752 C CA . MET A 1 216 ? -10.501 -2.402 19.485 1.00 63.72 216 MET A CA 1
ATOM 1753 C C . MET A 1 216 ? -8.984 -2.289 19.283 1.00 63.72 216 MET A C 1
ATOM 1755 O O . MET A 1 216 ? -8.516 -2.371 18.152 1.00 63.72 216 MET A O 1
ATOM 1759 N N . ALA A 1 217 ? -8.211 -2.150 20.365 1.00 81.69 217 ALA A N 1
ATOM 1760 C CA . ALA A 1 217 ? -6.751 -2.121 20.301 1.00 81.69 217 ALA A CA 1
ATOM 1761 C C . ALA A 1 217 ? -6.156 -3.441 19.778 1.00 81.69 217 ALA A C 1
ATOM 1763 O O . ALA A 1 217 ? -5.237 -3.428 18.959 1.00 81.69 217 ALA A O 1
ATOM 1764 N N . ILE A 1 218 ? -6.696 -4.585 20.218 1.00 84.88 218 ILE A N 1
ATOM 1765 C CA . ILE A 1 218 ? -6.299 -5.909 19.716 1.00 84.88 218 ILE A CA 1
ATOM 1766 C C . ILE A 1 218 ? -6.565 -6.013 18.211 1.00 84.88 218 ILE A C 1
ATOM 1768 O O . ILE A 1 218 ? -5.683 -6.456 17.475 1.00 84.88 218 ILE A O 1
ATOM 1772 N N . ASN A 1 219 ? -7.742 -5.578 17.756 1.00 68.44 219 ASN A N 1
ATOM 1773 C CA . ASN A 1 219 ? -8.109 -5.612 16.342 1.00 68.44 219 ASN A CA 1
ATOM 1774 C C . ASN A 1 219 ? -7.199 -4.715 15.491 1.00 68.44 219 ASN A C 1
ATOM 1776 O O . ASN A 1 219 ? -6.722 -5.163 14.453 1.00 68.44 219 ASN A O 1
ATOM 1780 N N . GLU A 1 220 ? -6.877 -3.507 15.957 1.00 73.25 220 GLU A N 1
ATOM 1781 C CA . GLU A 1 220 ? -5.966 -2.587 15.261 1.00 73.25 220 GLU A CA 1
ATOM 1782 C C . GLU A 1 220 ? -4.561 -3.198 15.081 1.00 73.25 220 GLU A C 1
ATOM 1784 O O . GLU A 1 220 ? -4.014 -3.203 13.983 1.00 73.25 220 GLU A O 1
ATOM 1789 N N . VAL A 1 221 ? -3.982 -3.793 16.132 1.00 84.81 221 VAL A N 1
ATOM 1790 C CA . VAL A 1 221 ? -2.645 -4.421 16.049 1.00 84.81 221 VAL A CA 1
ATOM 1791 C C . VAL A 1 221 ? -2.658 -5.730 15.267 1.00 84.81 221 VAL A C 1
ATOM 1793 O O . VAL A 1 221 ? -1.638 -6.109 14.693 1.00 84.81 221 VAL A O 1
ATOM 1796 N N . SER A 1 222 ? -3.802 -6.412 15.192 1.00 79.44 222 SER A N 1
ATOM 1797 C CA . SER A 1 222 ? -3.937 -7.639 14.400 1.00 79.44 222 SER A CA 1
ATOM 1798 C C . SER A 1 222 ? -3.779 -7.416 12.891 1.00 79.44 222 SER A C 1
ATOM 1800 O O . SER A 1 222 ? -3.522 -8.375 12.166 1.00 79.44 222 SER A O 1
ATOM 1802 N N . LEU A 1 223 ? -3.858 -6.159 12.430 1.00 77.44 223 LEU A N 1
ATOM 1803 C CA . LEU A 1 223 ? -3.550 -5.772 11.050 1.00 77.44 223 LEU A CA 1
ATOM 1804 C C . LEU A 1 223 ? -2.073 -6.011 10.690 1.00 77.44 223 LEU A C 1
ATOM 1806 O O . LEU A 1 223 ? -1.737 -6.167 9.516 1.00 77.44 223 LEU A O 1
ATOM 1810 N N . ILE A 1 224 ? -1.185 -6.091 11.687 1.00 79.06 224 ILE A N 1
ATOM 1811 C CA . ILE A 1 224 ? 0.227 -6.429 11.496 1.00 79.06 224 ILE A CA 1
ATOM 1812 C C . ILE A 1 224 ? 0.343 -7.953 11.350 1.00 79.06 224 ILE A C 1
ATOM 1814 O O . ILE A 1 224 ? 0.391 -8.694 12.333 1.00 79.06 224 ILE A O 1
ATOM 1818 N N . GLY A 1 225 ? 0.363 -8.427 10.103 1.00 74.75 225 GLY A N 1
ATOM 1819 C CA . GLY A 1 225 ? 0.471 -9.850 9.762 1.00 74.75 225 GLY A CA 1
ATOM 1820 C C . GLY A 1 225 ? 1.842 -10.474 10.060 1.00 74.75 225 GLY A C 1
ATOM 1821 O O . GLY A 1 225 ? 2.816 -9.774 10.305 1.00 74.75 225 GLY A O 1
ATOM 1822 N N . LYS A 1 226 ? 1.934 -11.809 9.994 1.00 76.88 226 LYS A N 1
ATOM 1823 C CA . LYS A 1 226 ? 3.136 -12.598 10.358 1.00 76.88 226 LYS A CA 1
ATOM 1824 C C . LYS A 1 226 ? 4.411 -12.226 9.602 1.00 76.88 226 LYS A C 1
ATOM 1826 O O . LYS A 1 226 ? 5.488 -12.259 10.184 1.00 76.88 226 LYS A O 1
ATOM 1831 N N . GLU A 1 227 ? 4.261 -11.848 8.339 1.00 78.62 227 GLU A N 1
ATOM 1832 C CA . GLU A 1 227 ? 5.368 -11.473 7.454 1.00 78.62 227 GLU A CA 1
ATOM 1833 C C . GLU A 1 227 ? 5.772 -9.995 7.601 1.00 78.62 227 GLU A C 1
ATOM 1835 O O . GLU A 1 227 ? 6.708 -9.533 6.951 1.00 78.62 227 GLU A O 1
ATOM 1840 N N . ARG A 1 228 ? 5.059 -9.217 8.432 1.00 82.56 228 ARG A N 1
ATOM 1841 C CA . ARG A 1 228 ? 5.332 -7.789 8.622 1.00 82.56 228 ARG A CA 1
ATOM 1842 C C . ARG A 1 228 ? 6.474 -7.574 9.625 1.00 82.56 228 ARG A C 1
ATOM 1844 O O . ARG A 1 228 ? 6.578 -8.319 10.605 1.00 82.56 228 ARG A O 1
ATOM 1851 N N . PRO A 1 229 ? 7.298 -6.522 9.449 1.00 87.06 229 PRO A N 1
ATOM 1852 C CA . PRO A 1 229 ? 8.476 -6.286 10.286 1.00 87.06 229 PRO A CA 1
ATOM 1853 C C . PRO A 1 229 ? 8.193 -6.220 11.792 1.00 87.06 229 PRO A C 1
ATOM 1855 O O . PRO A 1 229 ? 9.018 -6.670 12.589 1.00 87.06 229 PRO A O 1
ATOM 1858 N N . LEU A 1 230 ? 7.041 -5.675 12.206 1.00 92.19 230 LEU A N 1
ATOM 1859 C CA . LEU A 1 230 ? 6.717 -5.493 13.627 1.00 92.19 230 LEU A CA 1
ATOM 1860 C C . LEU A 1 230 ? 5.805 -6.582 14.208 1.00 92.19 230 LEU A C 1
ATOM 1862 O O . LEU A 1 230 ? 5.303 -6.422 15.322 1.00 92.19 230 LEU A O 1
ATOM 1866 N N . TYR A 1 231 ? 5.630 -7.718 13.522 1.00 89.31 231 TYR A N 1
ATOM 1867 C CA . TYR A 1 231 ? 4.739 -8.794 13.973 1.00 89.31 231 TYR A CA 1
ATOM 1868 C C . TYR A 1 231 ? 5.026 -9.285 15.399 1.00 89.31 231 TYR A C 1
ATOM 1870 O O . TYR A 1 231 ? 4.110 -9.493 16.192 1.00 89.31 231 TYR A O 1
ATOM 1878 N N . GLN A 1 232 ? 6.300 -9.452 15.763 1.00 95.00 232 GLN A N 1
ATOM 1879 C CA . GLN A 1 232 ? 6.660 -9.925 17.105 1.00 95.00 232 GLN A CA 1
ATOM 1880 C C . GLN A 1 232 ? 6.215 -8.939 18.192 1.00 95.00 232 GLN A C 1
ATOM 1882 O O . GLN A 1 232 ? 5.656 -9.346 19.212 1.00 95.00 232 GLN A O 1
ATOM 1887 N N . GLN A 1 233 ? 6.393 -7.637 17.951 1.00 95.31 233 GLN A N 1
ATOM 1888 C CA . GLN A 1 233 ? 5.933 -6.591 18.867 1.00 95.31 233 GLN A CA 1
ATOM 1889 C C . GLN A 1 233 ? 4.402 -6.560 18.930 1.00 95.31 233 GLN A C 1
ATOM 1891 O O . GLN A 1 233 ? 3.826 -6.498 20.016 1.00 95.31 233 GLN A O 1
ATOM 1896 N N . ALA A 1 234 ? 3.743 -6.681 17.777 1.00 91.69 234 ALA A N 1
ATOM 1897 C CA . ALA A 1 234 ? 2.293 -6.757 17.662 1.00 91.69 234 ALA A CA 1
ATOM 1898 C C . ALA A 1 234 ? 1.709 -7.929 18.475 1.00 91.69 234 ALA A C 1
ATOM 1900 O O . ALA A 1 234 ? 0.827 -7.743 19.314 1.00 91.69 234 ALA A O 1
ATOM 1901 N N . SER A 1 235 ? 2.265 -9.131 18.309 1.00 93.88 235 SER A N 1
ATOM 1902 C CA . SER A 1 235 ? 1.841 -10.342 19.021 1.00 93.88 235 SER A CA 1
ATOM 1903 C C . SER A 1 235 ? 2.000 -10.218 20.542 1.00 93.88 235 SER A C 1
ATOM 1905 O O . SER A 1 235 ? 1.144 -10.680 21.306 1.00 93.88 235 SER A O 1
ATOM 1907 N N . GLN A 1 236 ? 3.076 -9.574 21.006 1.00 97.56 236 GLN A N 1
ATOM 1908 C CA . GLN A 1 236 ? 3.286 -9.295 22.429 1.00 97.56 236 GLN A CA 1
ATOM 1909 C C . GLN A 1 236 ? 2.214 -8.342 22.980 1.00 97.56 236 GLN A C 1
ATOM 1911 O O . GLN A 1 236 ? 1.617 -8.638 24.018 1.00 97.56 236 GLN A O 1
ATOM 1916 N N . GLN A 1 237 ? 1.909 -7.247 22.272 1.00 96.62 237 GLN A N 1
ATOM 1917 C CA . GLN A 1 237 ? 0.861 -6.299 22.681 1.00 96.62 237 GLN A CA 1
ATOM 1918 C C . GLN A 1 237 ? -0.524 -6.954 22.722 1.00 96.62 237 GLN A C 1
ATOM 1920 O O . GLN A 1 237 ? -1.240 -6.816 23.715 1.00 96.62 237 GLN A O 1
ATOM 1925 N N . ILE A 1 238 ? -0.868 -7.746 21.701 1.00 95.12 238 ILE A N 1
ATOM 1926 C CA . ILE A 1 238 ? -2.127 -8.504 21.660 1.00 95.12 238 ILE A CA 1
ATOM 1927 C C . ILE A 1 238 ? -2.248 -9.417 22.885 1.00 95.12 238 ILE A C 1
ATOM 1929 O O . ILE A 1 238 ? -3.303 -9.469 23.517 1.00 95.12 238 ILE A O 1
ATOM 1933 N N . THR A 1 239 ? -1.174 -10.119 23.250 1.00 97.94 239 THR A N 1
ATOM 1934 C CA . THR A 1 239 ? -1.174 -11.020 24.414 1.00 97.94 239 THR A CA 1
ATOM 1935 C C . THR A 1 239 ? -1.427 -10.251 25.712 1.00 97.94 239 THR A C 1
ATOM 1937 O O . THR A 1 239 ? -2.276 -10.648 26.513 1.00 97.94 239 THR A O 1
ATOM 1940 N N . LEU A 1 240 ? -0.744 -9.119 25.898 1.00 97.25 240 LEU A N 1
ATOM 1941 C CA . LEU A 1 240 ? -0.899 -8.264 27.076 1.00 97.25 240 LEU A CA 1
ATOM 1942 C C . LEU A 1 240 ? -2.317 -7.693 27.197 1.00 97.25 240 LEU A C 1
ATOM 1944 O O . LEU A 1 240 ? -2.904 -7.715 28.281 1.00 97.25 240 LEU A O 1
ATOM 1948 N N . TRP A 1 241 ? -2.897 -7.193 26.106 1.00 96.31 241 TRP A N 1
ATOM 1949 C CA . TRP A 1 241 ? -4.246 -6.627 26.144 1.00 96.31 241 TRP A CA 1
ATOM 1950 C C . TRP A 1 241 ? -5.331 -7.686 26.304 1.00 96.31 241 TRP A C 1
ATOM 1952 O O . TRP A 1 241 ? -6.290 -7.429 27.028 1.00 96.31 241 TRP A O 1
ATOM 1962 N N . LYS A 1 242 ? -5.158 -8.895 25.749 1.00 96.12 242 LYS A N 1
ATOM 1963 C CA . LYS A 1 242 ? -6.063 -10.029 26.017 1.00 96.12 242 LYS A CA 1
ATOM 1964 C C . LYS A 1 242 ? -6.107 -10.375 27.505 1.00 96.12 242 LYS A C 1
ATOM 1966 O O . LYS A 1 242 ? -7.189 -10.546 28.064 1.00 96.12 242 LYS A O 1
ATOM 1971 N N . GLN A 1 243 ? -4.947 -10.414 28.163 1.00 97.69 243 GLN A N 1
ATOM 1972 C CA . GLN A 1 243 ? -4.868 -10.642 29.609 1.00 97.69 243 GLN A CA 1
ATOM 1973 C C . GLN A 1 243 ? -5.547 -9.517 30.398 1.00 97.69 243 GLN A C 1
ATOM 1975 O O . GLN A 1 243 ? -6.373 -9.784 31.269 1.00 97.69 243 GLN A O 1
ATOM 1980 N N . ARG A 1 244 ? -5.250 -8.250 30.070 1.00 96.19 244 ARG A N 1
ATOM 1981 C CA . ARG A 1 244 ? -5.893 -7.096 30.724 1.00 96.19 244 ARG A CA 1
ATOM 1982 C C . ARG A 1 244 ? -7.409 -7.116 30.560 1.00 96.19 244 ARG A C 1
ATOM 1984 O O . ARG A 1 244 ? -8.113 -6.882 31.538 1.00 96.19 244 ARG A O 1
ATOM 1991 N N . LYS A 1 245 ? -7.903 -7.428 29.360 1.00 93.50 245 LYS A N 1
ATOM 1992 C CA . LYS A 1 245 ? -9.334 -7.511 29.053 1.00 93.50 245 LYS A CA 1
ATOM 1993 C C . LYS A 1 245 ? -10.025 -8.539 29.950 1.00 93.50 245 LYS A C 1
ATOM 1995 O O . LYS A 1 245 ? -10.958 -8.170 30.656 1.00 93.50 245 LYS A O 1
ATOM 2000 N N . SER A 1 246 ? -9.487 -9.760 30.017 1.00 93.25 246 SER A N 1
ATOM 2001 C CA . SER A 1 246 ? -10.023 -10.833 30.868 1.00 93.25 246 SER A CA 1
ATOM 2002 C C . SER A 1 246 ? -10.083 -10.437 32.350 1.00 93.25 246 SER A C 1
ATOM 2004 O O . SER A 1 246 ? -11.087 -10.677 33.016 1.00 93.25 246 SER A O 1
ATOM 2006 N N . ILE A 1 247 ? -9.051 -9.755 32.865 1.00 95.69 247 ILE A N 1
ATOM 2007 C CA . ILE A 1 247 ? -9.035 -9.265 34.255 1.00 95.69 247 ILE A CA 1
ATOM 2008 C C . ILE A 1 247 ? -10.131 -8.217 34.495 1.00 95.69 247 ILE A C 1
ATOM 2010 O O . ILE A 1 247 ? -10.774 -8.221 35.546 1.00 95.69 247 ILE A O 1
ATOM 2014 N N . VAL A 1 248 ? -10.324 -7.286 33.557 1.00 91.88 248 VAL A N 1
ATOM 2015 C CA . VAL A 1 248 ? -11.342 -6.231 33.680 1.00 91.88 248 VAL A CA 1
ATOM 2016 C C . VAL A 1 248 ? -12.754 -6.818 33.607 1.00 91.88 248 VAL A C 1
ATOM 2018 O O . VAL A 1 248 ? -13.622 -6.391 34.367 1.00 91.88 248 VAL A O 1
ATOM 2021 N N . GLU A 1 249 ? -12.980 -7.805 32.742 1.00 87.25 249 GLU A N 1
ATOM 2022 C CA . GLU A 1 249 ? -14.261 -8.512 32.616 1.00 87.25 249 GLU A CA 1
ATOM 2023 C C . GLU A 1 249 ? -14.609 -9.278 33.897 1.00 87.25 249 GLU A C 1
ATOM 2025 O O . GLU A 1 249 ? -15.662 -9.024 34.483 1.00 87.25 249 GLU A O 1
ATOM 2030 N N . ALA A 1 250 ? -13.679 -10.084 34.420 1.00 92.81 250 ALA A N 1
ATOM 2031 C CA . ALA A 1 250 ? -13.887 -10.837 35.659 1.00 92.81 250 ALA A CA 1
ATOM 2032 C C . ALA A 1 250 ? -14.239 -9.925 36.852 1.00 92.81 250 ALA A C 1
ATOM 2034 O O . ALA A 1 250 ? -15.104 -10.242 37.668 1.00 92.81 250 ALA A O 1
ATOM 2035 N N . LYS A 1 251 ? -13.608 -8.745 36.950 1.00 89.62 251 LYS A N 1
ATOM 2036 C CA . LYS A 1 251 ? -13.923 -7.762 38.002 1.00 89.62 251 LYS A CA 1
ATOM 2037 C C . LYS A 1 251 ? -15.335 -7.186 37.881 1.00 89.62 251 LYS A C 1
ATOM 2039 O O . LYS A 1 251 ? -15.960 -6.915 38.903 1.00 89.62 251 LYS A O 1
ATOM 2044 N N . ARG A 1 252 ? -15.836 -6.975 36.659 1.00 82.19 252 ARG A N 1
ATOM 2045 C CA . ARG A 1 252 ? -17.198 -6.464 36.430 1.00 82.19 252 ARG A CA 1
ATOM 2046 C C . ARG A 1 252 ? -18.260 -7.494 36.799 1.00 82.19 252 ARG A C 1
ATOM 2048 O O . ARG A 1 252 ? -19.268 -7.126 37.387 1.00 82.19 252 ARG A O 1
ATOM 2055 N N . GLU A 1 253 ? -18.021 -8.763 36.493 1.00 79.69 253 GLU A N 1
ATOM 2056 C CA . GLU A 1 253 ? -18.939 -9.860 36.828 1.00 79.69 253 GLU A CA 1
ATOM 2057 C C . GLU A 1 253 ? -19.087 -10.037 38.346 1.00 79.69 253 GLU A C 1
ATOM 2059 O O . GLU A 1 253 ? -20.203 -10.150 38.856 1.00 79.69 253 GLU A O 1
ATOM 2064 N N . LEU A 1 254 ? -17.973 -9.958 39.082 1.00 82.25 254 LEU A N 1
ATOM 2065 C CA . LEU A 1 254 ? -17.976 -10.007 40.546 1.00 82.25 254 LEU A CA 1
ATOM 2066 C C . LEU A 1 254 ? -18.667 -8.786 41.177 1.00 82.25 254 LEU A C 1
ATOM 2068 O O . LEU A 1 254 ? -19.363 -8.933 42.177 1.00 82.25 254 LEU A O 1
ATOM 2072 N N . GLY A 1 255 ? -18.502 -7.594 40.593 1.00 71.69 255 GLY A N 1
ATOM 2073 C CA . GLY A 1 255 ? -19.119 -6.357 41.087 1.00 71.69 255 GLY A CA 1
ATOM 2074 C C . GLY A 1 255 ? -20.622 -6.226 40.810 1.00 71.69 255 GLY A C 1
ATOM 2075 O O . GLY A 1 255 ? -21.298 -5.501 41.527 1.00 71.69 255 GLY A O 1
ATOM 2076 N N . ASN A 1 256 ? -21.152 -6.931 39.807 1.00 60.59 256 ASN A N 1
ATOM 2077 C CA . ASN A 1 256 ? -22.584 -6.947 39.475 1.00 60.59 256 ASN A CA 1
ATOM 2078 C C . ASN A 1 256 ? -23.372 -8.054 40.207 1.00 60.59 256 ASN A C 1
ATOM 2080 O O . ASN A 1 256 ? -24.573 -8.192 39.985 1.00 60.59 256 ASN A O 1
ATOM 2084 N N . SER A 1 257 ? -22.698 -8.865 41.029 1.00 56.53 257 SER A N 1
ATOM 2085 C CA . SER A 1 257 ? -23.279 -10.004 41.760 1.00 56.53 257 SER A CA 1
ATOM 2086 C C . SER A 1 257 ? -23.535 -9.710 43.252 1.00 56.53 257 SER A C 1
ATOM 2088 O O . SER A 1 257 ? -23.792 -10.641 44.017 1.00 56.53 257 SER A O 1
ATOM 2090 N N . GLN A 1 258 ? -23.446 -8.440 43.672 1.00 46.47 258 GLN A N 1
ATOM 2091 C CA . GLN A 1 258 ? -23.782 -7.931 45.012 1.00 46.47 258 GLN A CA 1
ATOM 2092 C C . GLN A 1 258 ? -24.922 -6.917 44.924 1.00 46.47 258 GLN A C 1
ATOM 2094 O O . GLN A 1 258 ? -25.739 -6.896 45.870 1.00 46.47 258 GLN A O 1
#

Radius of gyration: 24.29 Å; chains: 1; bounding box: 59×44×78 Å

Foldseek 3Di:
DVVVLVVLQVVLLVCLLVPNLVVSLVSLVVDDPPDPCNVVSVVVNVLSVVLVVVLVVLLVVLVVLLVVDLDLVSLLVSLVSLCVQLVGPHNCSNPVSSVVSLVSSLVSLVVSVVVVVVVVVVPPDDDDDDPPVQVVLVVQLVVLQVCLVVLCPPLDLVSLVVSLSSLSSRDHPVCVVVSVVSNVVSVLSSLVVVLVVLQVVLVVLCVVLELVSLVVSLVSLPVQDPPGPCVVVSVVSNVVSVVSNVVNVVVVVVVVVD

Sequence (258 aa):
MKKWSQALLSLGEKSFHDGDLNQAIKIVEVIPRHQPLYESAKKQTEEWKAIWLQAEEIYQTVKAKIDKSNQEKSWYRVFSEAKALKSLNNQYWASTKYQELIHTIQSAKEATEKEKKLAKAEAKDNFNNSPAFDFRQIKEDKAQLEKARSLANSNKIDDMRSALVEASMVISDEYHQEAEKLIQFLENKIAVSEDNQYLENAKSLASKNDPISLEMAINEVSLIGKERPLYQQASQQITLWKQRKSIVEAKRELGNSQ

pLDDT: mean 81.58, std 11.15, range [46.47, 97.94]

Secondary structure (DSSP, 8-state):
-HHHHHHHHHHHHHHHHTT-HHHHHHHHHTS-TTSTTHHHHHHHHHHHHHHHHHHHHHHHHHHHHHTT--SHHHHHHHHHHHGGGGGSS-HHIIIIIHHHHHHHHHHHHHHHHHHHHHHHHH--S-----HHHHHHHHHHHHHHHHHHHHHHTT--HHHHHHHHHHHHT---HHHHHHHHHHHHHHHHHHHHHHHHHHHHHHHHHHTT-SHHHHHHHHHHHHTS-TTSTTHHHHHHHHHHHHHHHHHHHHHHHHHT--